Protein AF-A0AB34ISJ8-F1 (afdb_monomer)

Solvent-accessible surface area (backbone atoms only — not comparable to full-atom values): 20237 Å² total; per-residue (Å²): 140,83,84,82,81,80,82,77,80,84,87,76,87,81,84,85,87,76,74,56,49,84,88,53,53,26,94,85,67,53,33,52,72,53,38,42,72,76,30,13,49,91,44,30,52,38,92,92,31,61,81,65,46,41,74,94,33,64,25,39,47,73,38,15,42,29,34,16,50,71,74,74,76,62,63,71,54,70,58,47,84,90,49,53,27,90,83,68,48,31,56,69,58,37,47,72,72,32,14,50,95,37,28,54,37,94,91,34,59,83,61,51,40,72,90,32,67,25,38,40,73,37,14,34,33,33,36,19,63,25,62,52,56,46,48,52,52,49,50,35,51,54,53,39,63,71,33,71,58,51,83,90,50,50,32,84,78,82,43,35,59,69,47,37,46,75,69,59,32,19,54,71,38,28,55,36,93,92,29,60,81,64,41,44,75,88,26,61,26,37,39,73,37,15,29,40,33,36,16,68,14,86,82,64,74,74,77,80,71,77,77,75,74,76,80,70,78,55,67,57,69,68,47,73,85,34,47,54,31,50,76,41,89,75,61,47,57,42,60,80,26,38,92,34,60,72,61,12,57,40,26,26,40,62,44,86,47,99,94,44,42,34,38,21,50,19,38,58,38,83,91,74,63,36,16,41,65,49,79,74,40,74,58,69,76,78,76,78,78,78,78,78,90,63,87,48,64,50,69,56,50,83,92,52,55,25,86,85,70,43,34,60,67,46,36,42,74,74,55,36,15,52,95,40,27,58,31,92,92,29,66,82,66,42,42,75,89,34,60,28,39,42,75,35,13,33,43,33,38,19,77,42,110

Nearest PDB structures (foldseek):
  8tm8-assembly2_B  TM=4.144E-01  e=3.131E+00  Dioscoreophyllum cumminsii
  6l4n-assembly1_A  TM=4.212E-01  e=7.911E+00  Dioscoreophyllum cumminsii
  6l4n-assembly1_B  TM=4.150E-01  e=8.415E+00  Dioscoreophyllum cumminsii
  7d75-assembly2_D  TM=3.920E-01  e=7.911E+00  Dioscoreophyllum cumminsii
  5ja8-assembly4_G  TM=4.256E-01  e=9.522E+00  Vibrio cholerae O1 biovar El Tor str. N16961

Sequence (353 aa):
MRRARVLAAACSTSVLCCTNTPGWTNQFGATCAEYEREHCRAGHFLPGHEWSRGAAFDSPEKHCCACHHSPPPPPPCVDTAGWLDPYADGCAAYAAGRCAGGAFVAGEEWSRGVDFHSPEKHCCACGKPAAAAAAAAAAAAAATAGCVDTLGWSNGHGAGCADYVRQFRCRGGAFLKGEEWAAGATYASPEKHCCACGKPAAGAAPPPLPPPPPPSPRICEAVHARADLRRLRPPAWCAARSADKAACEKAFVSWDLPEGRLVSLCFYDDVYDECKQTEPRPCLAPPPPPPPPYPRRCRDTPSWTNPYRLDCGGYEKEGHCHGGHVVPGHAWALGQHFGWPELNCCVCGKPGH

Radius of gyration: 31.9 Å; Cα contacts (8 Å, |Δi|>4): 552; chains: 1; bounding box: 83×90×74 Å

Organism: Prymnesium parvum (NCBI:txid97485)

pLDDT: mean 82.13, std 18.16, range [31.16, 97.69]

Foldseek 3Di:
DDDDDDPPDDDDDDDDDDDAAPPDFWPVRDDLVNCCVQFFAQADGDVVNPVCADVNGPGCLPGHVRHHPDDDDFPQDDAAPPDAFPVRDGLVNCCVQQFAPQDGDPPNCVCADVNRPHCSCGHRRHNNDGPVVVVVLVVLQVQLVQDDAAPPDWQVPRDGLVNCVVVQQFASQDGDVVSCVCADVNRPGCCCGHSRHRNGHDPPDPDDDDDPPDPDDQVLVVLPQAAAQCPDVVRDDLQVCLVPQVNQQRHKYWDQDPVAIWIWRWHADPVVSGIDTDDIDGNDDDDPDDPDDDVQDDDAAPPDFFPVRAGLVNCVVVQQFADQDGDPPNPVCADDNGPGCCCGHRRHNNDGD

Secondary structure (DSSP, 8-state):
------------SSS----PPTT-B-TT--BHHHHHHHTEETTEEPTT-GGG-SGGGT-HHHH-TTT-----PPPPP---TT-B-TTS-BHHHHHHHTEETTEEPTT-GGG-SGGGT-HHHH-GGGTPPPHHHHHHHHHHHHHTTT----TT---SSS--HHHHHHTTSEETTEEPTT-GGG-SGGGT-HHHH-GGGTPPPTT-PPPPPPPPPP----HHHHHTTSEEGGGSSS---GGGGTT-HHHHHTEEEEEEETTEEEEEEEEEETTTTEEEEPPPEE-PPPPPPPPP-------PPTT---TTS--HHHHHHTTSEETTEEPTT-GGG-SGGGT-HHHH-GGGTPPP-

Structure (mmCIF, N/CA/C/O backbone):
data_AF-A0AB34ISJ8-F1
#
_entry.id   AF-A0AB34ISJ8-F1
#
loop_
_atom_site.group_PDB
_atom_site.id
_atom_site.type_symbol
_atom_site.label_atom_id
_atom_site.label_alt_id
_atom_site.label_comp_id
_atom_site.label_asym_id
_atom_site.label_entity_id
_atom_site.label_seq_id
_atom_site.pdbx_PDB_ins_code
_atom_site.Cartn_x
_atom_site.Cartn_y
_atom_site.Cartn_z
_atom_site.occupancy
_atom_site.B_iso_or_equiv
_atom_site.auth_seq_id
_atom_site.auth_comp_id
_atom_site.auth_asym_id
_atom_site.auth_atom_id
_atom_site.pdbx_PDB_model_num
ATOM 1 N N . MET A 1 1 ? -52.492 -10.809 10.474 1.00 36.56 1 MET A N 1
ATOM 2 C CA . MET A 1 1 ? -51.131 -11.166 10.931 1.00 36.56 1 MET A CA 1
ATOM 3 C C . MET A 1 1 ? -50.307 -11.648 9.736 1.00 36.56 1 MET A C 1
ATOM 5 O O . MET A 1 1 ? -50.415 -12.806 9.362 1.00 36.56 1 MET A O 1
ATOM 9 N N . ARG A 1 2 ? -49.547 -10.765 9.073 1.00 31.50 2 ARG A N 1
ATOM 10 C CA . ARG A 1 2 ? -48.589 -11.151 8.019 1.00 31.50 2 ARG A CA 1
ATOM 11 C C . ARG A 1 2 ? -47.185 -10.972 8.593 1.00 31.50 2 ARG A C 1
ATOM 13 O O . ARG A 1 2 ? -46.792 -9.851 8.888 1.00 31.50 2 ARG A O 1
ATOM 20 N N . ARG A 1 3 ? -46.476 -12.080 8.829 1.00 34.62 3 ARG A N 1
ATOM 21 C CA . ARG A 1 3 ? -45.079 -12.076 9.282 1.00 34.62 3 ARG A CA 1
ATOM 22 C C . ARG A 1 3 ? -44.183 -11.750 8.087 1.00 34.62 3 ARG A C 1
ATOM 24 O O . ARG A 1 3 ? -44.158 -12.509 7.121 1.00 34.62 3 ARG A O 1
ATOM 31 N N . ALA A 1 4 ? -43.478 -10.625 8.159 1.00 31.16 4 ALA A N 1
ATOM 32 C CA . ALA A 1 4 ? -42.408 -10.285 7.234 1.00 31.16 4 ALA A CA 1
ATOM 33 C C . ALA A 1 4 ? -41.252 -11.283 7.415 1.00 31.16 4 ALA A C 1
ATOM 35 O O . ALA A 1 4 ? -40.716 -11.432 8.512 1.00 31.16 4 ALA A O 1
ATOM 36 N N . ARG A 1 5 ? -40.891 -11.994 6.342 1.00 38.22 5 ARG A N 1
ATOM 37 C CA . ARG A 1 5 ? -39.626 -12.729 6.258 1.00 38.22 5 ARG A CA 1
ATOM 38 C C . ARG A 1 5 ? -38.524 -11.703 6.011 1.00 38.22 5 ARG A C 1
ATOM 40 O O . ARG A 1 5 ? -38.475 -11.111 4.938 1.00 38.22 5 ARG A O 1
ATOM 47 N N . VAL A 1 6 ? -37.663 -11.499 7.002 1.00 33.75 6 VAL A N 1
ATOM 48 C CA . VAL A 1 6 ? -36.387 -10.803 6.817 1.00 33.75 6 VAL A CA 1
ATOM 49 C C . VAL A 1 6 ? -35.483 -11.741 6.019 1.00 33.75 6 VAL A C 1
ATOM 51 O O . VAL A 1 6 ? -35.107 -12.810 6.496 1.00 33.75 6 VAL A O 1
ATOM 54 N N . LEU A 1 7 ? -35.196 -11.368 4.773 1.00 32.06 7 LEU A N 1
ATOM 55 C CA . LEU A 1 7 ? -34.153 -11.979 3.956 1.00 32.06 7 LEU A CA 1
ATOM 56 C C . LEU A 1 7 ? -32.799 -11.556 4.537 1.00 32.06 7 LEU A C 1
ATOM 58 O O . LEU A 1 7 ? -32.305 -10.473 4.239 1.00 32.06 7 LEU A O 1
ATOM 62 N N . ALA A 1 8 ? -32.213 -12.396 5.388 1.00 34.69 8 ALA A N 1
ATOM 63 C CA . ALA A 1 8 ? -30.792 -12.314 5.697 1.00 34.69 8 ALA A CA 1
ATOM 64 C C . ALA A 1 8 ? -30.027 -12.865 4.485 1.00 34.69 8 ALA A C 1
ATOM 66 O O . ALA A 1 8 ? -30.078 -14.063 4.201 1.00 34.69 8 ALA A O 1
ATOM 67 N N . ALA A 1 9 ? -29.385 -11.977 3.727 1.00 34.50 9 ALA A N 1
ATOM 68 C CA . ALA A 1 9 ? -28.512 -12.359 2.628 1.00 34.50 9 ALA A CA 1
ATOM 69 C C . ALA A 1 9 ? -27.292 -13.116 3.180 1.00 34.50 9 ALA A C 1
ATOM 71 O O . ALA A 1 9 ? -26.596 -12.635 4.074 1.00 34.50 9 ALA A O 1
ATOM 72 N N . ALA A 1 10 ? -27.060 -14.317 2.655 1.00 36.88 10 ALA A N 1
ATOM 73 C CA . ALA A 1 10 ? -25.920 -15.153 2.994 1.00 36.88 10 ALA A CA 1
ATOM 74 C C . ALA A 1 10 ? -24.621 -14.537 2.447 1.00 36.88 10 ALA A C 1
ATOM 76 O O . ALA A 1 10 ? -24.472 -14.356 1.241 1.00 36.88 10 ALA A O 1
ATOM 77 N N . CYS A 1 11 ? -23.676 -14.248 3.340 1.00 43.78 11 CYS A N 1
ATOM 78 C CA . CYS A 1 11 ? -22.307 -13.853 3.018 1.00 43.78 11 CYS A CA 1
ATOM 79 C C . CYS A 1 11 ? -21.472 -15.145 2.975 1.00 43.78 11 CYS A C 1
ATOM 81 O O . CYS A 1 11 ? -21.217 -15.747 4.018 1.00 43.78 11 CYS A O 1
ATOM 83 N N . SER A 1 12 ? -21.145 -15.648 1.779 1.00 42.88 12 SER A N 1
ATOM 84 C CA . SER A 1 12 ? -20.411 -16.908 1.609 1.00 42.88 12 SER A CA 1
ATOM 85 C C . SER A 1 12 ? -19.113 -16.702 0.832 1.00 42.88 12 SER A C 1
ATOM 87 O O . SER A 1 12 ? -19.117 -16.144 -0.260 1.00 42.88 12 SER A O 1
ATOM 89 N N . THR A 1 13 ? -18.039 -17.222 1.433 1.00 45.06 13 THR A N 1
ATOM 90 C CA . THR A 1 13 ? -16.690 -17.492 0.907 1.00 45.06 13 THR A CA 1
ATOM 91 C C . THR A 1 13 ? -15.847 -16.300 0.429 1.00 45.06 13 THR A C 1
ATOM 93 O O . THR A 1 13 ? -16.131 -15.680 -0.586 1.00 45.06 13 THR A O 1
ATOM 96 N N . SER A 1 14 ? -14.729 -16.104 1.147 1.00 50.44 14 SER A N 1
ATOM 97 C CA . SER A 1 14 ? -13.593 -15.199 0.887 1.00 50.44 14 SER A CA 1
ATOM 98 C C . SER A 1 14 ? -13.743 -13.743 1.354 1.00 50.44 14 SER A C 1
ATOM 100 O O . SER A 1 14 ? -14.040 -12.861 0.569 1.00 50.44 14 SER A O 1
ATOM 102 N N . VAL A 1 15 ? -13.387 -13.522 2.631 1.00 48.62 15 VAL A N 1
ATOM 103 C CA . VAL A 1 15 ? -12.975 -12.243 3.259 1.00 48.62 15 VAL A CA 1
ATOM 104 C C . VAL A 1 15 ? -14.045 -11.124 3.304 1.00 48.62 15 VAL A C 1
ATOM 106 O O . VAL A 1 15 ? -14.588 -10.714 2.293 1.00 48.62 15 VAL A O 1
ATOM 109 N N . LEU A 1 16 ? -14.255 -10.560 4.505 1.00 55.19 16 LEU A N 1
ATOM 110 C CA . LEU A 1 16 ? -15.072 -9.369 4.838 1.00 55.19 16 LEU A CA 1
ATOM 111 C C . LEU A 1 16 ? -16.601 -9.547 4.937 1.00 55.19 16 LEU A C 1
ATOM 113 O O . LEU A 1 16 ? -17.350 -9.081 4.087 1.00 55.19 16 LEU A O 1
ATOM 117 N N . CYS A 1 17 ? -17.088 -10.053 6.074 1.00 56.84 17 CYS A N 1
ATOM 118 C CA . CYS A 1 17 ? -18.443 -9.723 6.536 1.00 56.84 17 CYS A CA 1
ATOM 119 C C . CYS A 1 17 ? -18.307 -8.918 7.835 1.00 56.84 17 CYS A C 1
ATOM 121 O O . CYS A 1 17 ? -18.208 -9.472 8.929 1.00 56.84 17 CYS A O 1
ATOM 123 N N . CYS A 1 18 ? -18.214 -7.598 7.701 1.00 73.81 18 CYS A N 1
ATOM 124 C CA . CYS A 1 18 ? -18.313 -6.689 8.832 1.00 73.81 18 CYS A CA 1
ATOM 125 C C . CYS A 1 18 ? -19.788 -6.457 9.185 1.00 73.81 18 CYS A C 1
ATOM 127 O O . CYS A 1 18 ? -20.606 -6.300 8.281 1.00 73.81 18 CYS A O 1
ATOM 129 N N . THR A 1 19 ? -20.130 -6.400 10.476 1.00 81.31 19 THR A N 1
ATOM 130 C CA . THR A 1 19 ? -21.469 -5.995 10.937 1.00 81.31 19 THR A CA 1
ATOM 131 C C . THR A 1 19 ? -21.345 -4.862 11.949 1.00 81.31 19 THR A C 1
ATOM 133 O O . THR A 1 19 ? -20.597 -5.008 12.909 1.00 81.31 19 THR A O 1
ATOM 136 N N . ASN A 1 20 ? -22.090 -3.768 11.752 1.00 86.12 20 ASN A N 1
ATOM 137 C CA . ASN A 1 20 ? -22.132 -2.651 12.700 1.00 86.12 20 ASN A CA 1
ATOM 138 C C . ASN A 1 20 ? -22.564 -3.141 14.091 1.00 86.12 20 ASN A C 1
ATOM 140 O O . ASN A 1 20 ? -23.444 -4.000 14.196 1.00 86.12 20 ASN A O 1
ATOM 144 N N . THR A 1 21 ? -22.007 -2.556 15.153 1.00 86.88 21 THR A N 1
ATOM 145 C CA . THR A 1 21 ? -22.461 -2.813 16.527 1.00 86.88 21 THR A CA 1
ATOM 146 C C . THR A 1 21 ? -23.943 -2.426 16.645 1.00 86.88 21 THR A C 1
ATOM 148 O O . THR A 1 21 ? -24.281 -1.258 16.427 1.00 86.88 21 THR A O 1
ATOM 151 N N . PRO A 1 22 ? -24.854 -3.368 16.960 1.00 86.44 22 PRO A N 1
ATOM 152 C CA . PRO A 1 22 ? -26.282 -3.076 17.002 1.00 86.44 22 PRO A CA 1
ATOM 153 C C . PRO A 1 22 ? -26.619 -2.004 18.041 1.00 86.44 22 PRO A C 1
ATOM 155 O O . PRO A 1 22 ? -26.219 -2.111 19.196 1.00 86.44 22 PRO A O 1
ATOM 158 N N . GLY A 1 23 ? -27.375 -0.985 17.628 1.00 86.75 23 GLY A N 1
ATOM 159 C CA . GLY A 1 23 ? -27.827 0.090 18.517 1.00 86.75 23 GLY A CA 1
ATOM 160 C C . GLY A 1 23 ? -26.737 1.071 18.953 1.00 86.75 23 GLY A C 1
ATOM 161 O O . GLY A 1 23 ? -26.994 1.877 19.840 1.00 86.75 23 GLY A O 1
ATOM 162 N N . TRP A 1 24 ? -25.541 1.020 18.358 1.00 92.56 24 TRP A N 1
ATOM 163 C CA . TRP A 1 24 ? -24.500 1.995 18.659 1.00 92.56 24 TRP A CA 1
ATOM 164 C C . TRP A 1 24 ? -24.900 3.405 18.200 1.00 92.56 24 TRP A C 1
ATOM 166 O O . TRP A 1 24 ? -25.326 3.610 17.058 1.00 92.56 24 TRP A O 1
ATOM 176 N N . THR A 1 25 ? -24.706 4.361 19.103 1.00 95.06 25 THR A N 1
ATOM 177 C CA . THR A 1 25 ? -24.775 5.806 18.882 1.00 95.06 25 THR A CA 1
ATOM 178 C C . THR A 1 25 ? -23.632 6.448 19.648 1.00 95.06 25 THR A C 1
ATOM 180 O O . THR A 1 25 ? -23.375 6.043 20.784 1.00 95.06 25 THR A O 1
ATOM 183 N N . ASN A 1 26 ? -22.985 7.459 19.077 1.00 91.81 26 ASN A N 1
ATOM 184 C CA . ASN A 1 26 ? -22.040 8.260 19.848 1.00 91.81 26 ASN A CA 1
ATOM 185 C C . ASN A 1 26 ? -22.759 9.186 20.848 1.00 91.81 26 ASN A C 1
ATOM 187 O O . ASN A 1 26 ? -23.985 9.324 20.838 1.00 91.81 26 ASN A O 1
ATOM 191 N N . GLN A 1 27 ? -21.980 9.880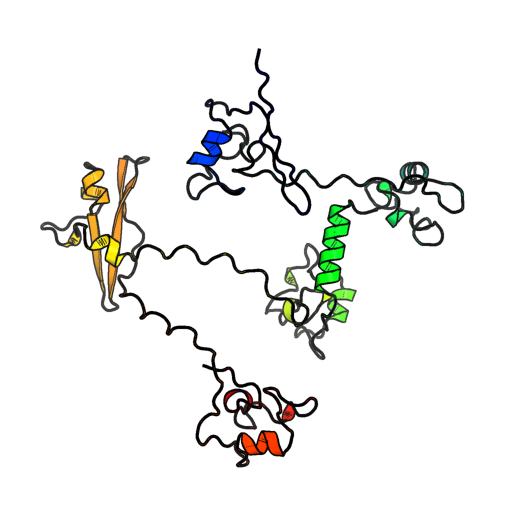 21.671 1.00 91.56 27 GLN A N 1
ATOM 192 C CA . GLN A 1 27 ? -22.442 10.839 22.674 1.00 91.56 27 GLN A CA 1
ATOM 193 C C . GLN A 1 27 ? -23.233 12.030 22.105 1.00 91.56 27 GLN A C 1
ATOM 195 O O . GLN A 1 27 ? -23.902 12.736 22.855 1.00 91.56 27 GLN A O 1
ATOM 200 N N . PHE A 1 28 ? -23.188 12.246 20.788 1.00 91.25 28 PHE A N 1
ATOM 201 C CA . PHE A 1 28 ? -23.960 13.266 20.073 1.00 91.25 28 PHE A CA 1
ATOM 202 C C . PHE A 1 28 ? -25.215 12.694 19.391 1.00 91.25 28 PHE A C 1
ATOM 204 O O . PHE A 1 28 ? -25.923 13.420 18.698 1.00 91.25 28 PHE A O 1
ATOM 211 N N . GLY A 1 29 ? -25.503 11.403 19.584 1.00 92.75 29 GLY A N 1
ATOM 212 C CA . GLY A 1 29 ? -26.653 10.706 19.010 1.00 92.75 29 GLY A CA 1
ATOM 213 C C . GLY A 1 29 ? -26.449 10.192 17.583 1.00 92.75 29 GLY A C 1
ATOM 214 O O . GLY A 1 29 ? -27.384 9.631 17.019 1.00 92.75 29 GLY A O 1
ATOM 215 N N . ALA A 1 30 ? -25.254 10.338 17.005 1.00 93.25 30 ALA A N 1
ATOM 216 C CA . ALA A 1 30 ? -24.981 9.890 15.646 1.00 93.25 30 ALA A CA 1
ATOM 217 C C . ALA A 1 30 ? -24.782 8.367 15.579 1.00 93.25 30 ALA A C 1
ATOM 219 O O . ALA A 1 30 ? -24.037 7.775 16.362 1.00 93.25 30 ALA A O 1
ATOM 220 N N . THR A 1 31 ? -25.442 7.741 14.612 1.00 95.69 31 THR A N 1
ATOM 221 C CA . THR A 1 31 ? -25.469 6.300 14.336 1.00 95.69 31 THR A CA 1
ATOM 222 C C . THR A 1 31 ? -24.429 5.896 13.289 1.00 95.69 31 THR A C 1
ATOM 224 O O . THR A 1 31 ? -23.916 6.722 12.532 1.00 95.69 31 THR A O 1
ATOM 227 N N . CYS A 1 32 ? -24.177 4.590 13.141 1.00 92.31 32 CYS A N 1
ATOM 228 C CA . CYS A 1 32 ? -23.314 4.100 12.060 1.00 92.31 32 CYS A CA 1
ATOM 229 C C . CYS A 1 32 ? -23.819 4.447 10.650 1.00 92.31 32 CYS A C 1
ATOM 231 O O . CYS A 1 32 ? -23.003 4.615 9.748 1.00 92.31 32 CYS A O 1
ATOM 233 N N . ALA A 1 33 ? -25.136 4.574 10.454 1.00 92.31 33 ALA A N 1
ATOM 234 C CA . ALA A 1 33 ? -25.705 4.962 9.164 1.00 92.31 33 ALA A CA 1
ATOM 235 C C . ALA A 1 33 ? -25.395 6.429 8.814 1.00 92.31 33 ALA A C 1
ATOM 237 O O . ALA A 1 33 ? -25.176 6.760 7.651 1.00 92.31 33 ALA A O 1
ATOM 238 N N . GLU A 1 34 ? -25.347 7.309 9.815 1.00 92.75 34 GLU A N 1
ATOM 239 C CA . GLU A 1 34 ? -24.986 8.720 9.631 1.00 92.75 34 GLU A CA 1
ATOM 240 C C . GLU A 1 34 ? -23.485 8.875 9.389 1.00 92.75 34 GLU A C 1
ATOM 242 O O . GLU A 1 34 ? -23.073 9.571 8.461 1.00 92.75 34 GLU A O 1
ATOM 247 N N . TYR A 1 35 ? -22.667 8.127 10.131 1.00 92.44 35 TYR A N 1
ATOM 248 C CA . TYR A 1 35 ? -21.229 8.053 9.888 1.00 92.44 35 TYR A CA 1
ATOM 249 C C . TYR A 1 35 ? -20.890 7.557 8.476 1.00 92.44 35 TYR A C 1
ATOM 251 O O . TYR A 1 35 ? -20.058 8.168 7.810 1.00 92.44 35 TYR A O 1
ATOM 259 N N . GLU A 1 36 ? -21.567 6.519 7.979 1.00 91.75 36 GLU A N 1
ATOM 260 C CA . GLU A 1 36 ? -21.390 6.018 6.605 1.00 91.75 36 GLU A CA 1
ATOM 261 C C . GLU A 1 36 ? -21.761 7.051 5.526 1.00 91.75 36 GLU A C 1
ATOM 263 O O . GLU A 1 36 ? -21.215 7.072 4.414 1.00 91.75 36 GLU A O 1
ATOM 268 N N . ARG A 1 37 ? -22.729 7.913 5.839 1.00 89.25 37 ARG A N 1
ATOM 269 C CA . ARG A 1 37 ? -23.190 8.941 4.912 1.00 89.25 37 ARG A CA 1
ATOM 270 C C . ARG A 1 37 ? -22.217 10.113 4.838 1.00 89.25 37 ARG A C 1
ATOM 272 O O . ARG A 1 37 ? -22.003 10.628 3.742 1.00 89.25 37 ARG A O 1
ATOM 279 N N . GLU A 1 38 ? -21.657 10.526 5.973 1.00 90.12 38 GLU A N 1
ATOM 280 C CA . GLU A 1 38 ? -21.053 11.859 6.111 1.00 90.12 38 GLU A CA 1
ATOM 281 C C . GLU A 1 38 ? -19.593 11.854 6.549 1.00 90.12 38 GLU A C 1
ATOM 283 O O . GLU A 1 38 ? -18.883 12.815 6.277 1.00 90.12 38 GLU A O 1
ATOM 288 N N . HIS A 1 39 ? -19.121 10.800 7.207 1.00 91.00 39 HIS A N 1
ATOM 289 C CA . HIS 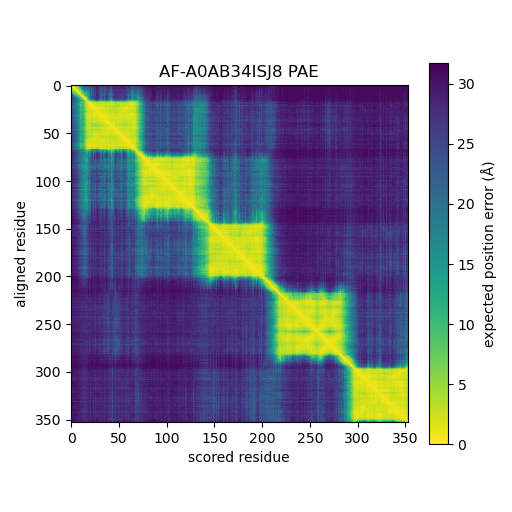A 1 39 ? -17.822 10.819 7.882 1.00 91.00 39 HIS A CA 1
ATOM 290 C C . HIS A 1 39 ? -16.869 9.738 7.392 1.00 91.00 39 HIS A C 1
ATOM 292 O O . HIS A 1 39 ? -15.652 9.914 7.458 1.00 91.00 39 HIS A O 1
ATOM 298 N N . CYS A 1 40 ? -17.391 8.627 6.882 1.00 88.50 40 CYS A N 1
ATOM 299 C CA . CYS A 1 40 ? -16.575 7.501 6.480 1.00 88.50 40 CYS A CA 1
ATOM 300 C C . CYS A 1 40 ? -17.241 6.616 5.429 1.00 88.50 40 CYS A C 1
ATOM 302 O O . CYS A 1 40 ? -18.460 6.522 5.354 1.00 88.50 40 CYS A O 1
ATOM 304 N N . ARG A 1 41 ? -16.441 5.941 4.605 1.00 85.00 41 ARG A N 1
ATOM 305 C CA . ARG A 1 41 ? -16.928 4.989 3.602 1.00 85.00 41 ARG A CA 1
ATOM 306 C C . ARG A 1 41 ? -15.863 3.942 3.323 1.00 85.00 41 ARG A C 1
ATOM 308 O O . ARG A 1 41 ? -14.680 4.244 3.341 1.00 85.00 41 ARG A O 1
ATOM 315 N N . ALA A 1 42 ? -16.283 2.714 3.016 1.00 74.81 42 ALA A N 1
ATOM 316 C CA . ALA A 1 42 ? -15.378 1.632 2.615 1.00 74.81 42 ALA A CA 1
ATOM 317 C C . ALA A 1 42 ? -14.199 1.418 3.594 1.00 74.81 42 ALA A C 1
ATOM 319 O O . ALA A 1 42 ? -13.051 1.248 3.183 1.00 74.81 42 ALA A O 1
ATOM 320 N N . GLY A 1 43 ? -14.489 1.449 4.898 1.00 77.62 43 GLY A N 1
ATOM 321 C CA . GLY A 1 43 ? -13.526 1.144 5.954 1.00 77.62 43 GLY A CA 1
ATOM 322 C C . GLY A 1 43 ? -12.512 2.253 6.235 1.00 77.62 43 GLY A C 1
ATOM 323 O O . GLY A 1 43 ? -11.457 1.965 6.789 1.00 77.62 43 GLY A O 1
ATOM 324 N N . HIS A 1 44 ? -12.782 3.498 5.852 1.00 81.88 44 HIS A N 1
ATOM 325 C CA . HIS A 1 44 ? -11.927 4.635 6.189 1.00 81.88 44 HIS A CA 1
ATOM 326 C C . HIS A 1 44 ? -12.738 5.922 6.342 1.00 81.88 44 HIS A C 1
ATOM 328 O O . HIS A 1 44 ? -13.800 6.083 5.740 1.00 81.88 44 HIS A O 1
ATOM 334 N N . PHE A 1 45 ? -12.223 6.855 7.141 1.00 88.94 45 PHE A N 1
ATOM 335 C CA . PHE A 1 45 ? -12.781 8.203 7.241 1.00 88.94 45 PHE A CA 1
ATOM 336 C C . PHE A 1 45 ? -12.522 8.980 5.955 1.00 88.94 45 PHE A C 1
ATOM 338 O O . PHE A 1 45 ? -11.475 8.823 5.323 1.00 88.94 45 PHE A O 1
ATOM 345 N N . LEU A 1 46 ? -13.488 9.809 5.569 1.00 87.25 46 LEU A N 1
ATOM 346 C CA . LEU A 1 46 ? -13.349 10.694 4.423 1.00 87.25 46 LEU A CA 1
ATOM 347 C C . LEU A 1 46 ? -12.265 11.750 4.711 1.00 87.25 46 LEU A C 1
ATOM 349 O O . LEU A 1 46 ? -12.123 12.168 5.864 1.00 87.25 46 LEU A O 1
ATOM 353 N N . PRO A 1 47 ? -11.527 12.215 3.688 1.00 83.69 47 PRO A N 1
ATOM 354 C CA . PRO A 1 47 ? -10.571 13.304 3.854 1.00 83.69 47 PRO A CA 1
ATOM 355 C C . PRO A 1 47 ? -11.227 14.546 4.468 1.00 83.69 47 PRO A C 1
ATOM 357 O O . PRO A 1 47 ? -12.249 15.013 3.967 1.00 83.69 47 PRO A O 1
ATOM 360 N N . GLY A 1 48 ? -10.651 15.077 5.545 1.00 82.75 48 GLY A N 1
ATOM 361 C CA . GLY A 1 48 ? -11.202 16.207 6.302 1.00 82.75 48 GLY A CA 1
ATOM 362 C C . GLY A 1 48 ? -12.263 15.829 7.343 1.00 82.75 48 GLY A C 1
ATOM 363 O O . GLY A 1 48 ? -12.752 16.703 8.056 1.00 82.75 48 GLY A O 1
ATOM 364 N N . HIS A 1 49 ? -12.616 14.546 7.460 1.00 89.06 49 HIS A N 1
ATOM 365 C CA . HIS A 1 49 ? -13.551 14.013 8.458 1.00 89.06 49 HIS A CA 1
ATOM 366 C C . HIS A 1 49 ? -12.858 13.088 9.469 1.00 89.06 49 HIS A C 1
ATOM 368 O O . HIS A 1 49 ? -13.516 12.484 10.319 1.00 89.06 49 HIS A O 1
ATOM 374 N N . GLU A 1 50 ? -11.525 13.008 9.443 1.00 89.06 50 GLU A N 1
ATOM 375 C CA . GLU A 1 50 ? -10.719 12.205 10.366 1.00 89.06 50 GLU A CA 1
ATOM 376 C C . GLU A 1 50 ? -10.859 12.678 11.812 1.00 89.06 50 GLU A C 1
ATOM 378 O O . GLU A 1 50 ? -10.607 11.899 12.724 1.00 89.06 50 GLU A O 1
ATOM 383 N N . TRP A 1 51 ? -11.290 13.923 12.036 1.00 90.69 51 TRP A N 1
ATOM 384 C CA . TRP A 1 51 ? -11.576 14.463 13.365 1.00 90.69 51 TRP A CA 1
ATOM 385 C C . TRP A 1 51 ? -12.723 13.735 14.072 1.00 90.69 51 TRP A C 1
ATOM 387 O O . TRP A 1 51 ? -12.768 13.750 15.294 1.00 90.69 51 TRP A O 1
ATOM 397 N N . SER A 1 52 ? -13.616 13.069 13.333 1.00 90.56 52 SER A N 1
ATOM 398 C CA . SER A 1 52 ? -14.795 12.379 13.877 1.00 90.56 52 SER A CA 1
ATOM 399 C C . SER A 1 52 ? -14.504 10.977 14.444 1.00 90.56 52 SER A C 1
ATOM 401 O O . SER A 1 52 ? -15.435 10.246 14.784 1.00 90.56 52 SER A O 1
ATOM 403 N N . ARG A 1 53 ? -13.223 10.591 14.542 1.00 89.12 53 ARG A N 1
ATOM 404 C CA . ARG A 1 53 ? -12.742 9.293 15.051 1.00 89.12 53 ARG A CA 1
ATOM 405 C C . ARG A 1 53 ? -12.400 9.325 16.544 1.00 89.12 53 ARG A C 1
ATOM 407 O O . ARG A 1 53 ? -12.134 10.380 17.118 1.00 89.12 53 ARG A O 1
ATOM 414 N N . GLY A 1 54 ? -12.225 8.149 17.139 1.00 84.31 54 GLY A N 1
ATOM 415 C CA . GLY A 1 54 ? -11.620 8.005 18.462 1.00 84.31 54 GLY A CA 1
ATOM 416 C C . GLY A 1 54 ? -12.594 8.188 19.619 1.00 84.31 54 GLY A C 1
ATOM 417 O O . GLY A 1 54 ? -13.801 8.346 19.447 1.00 84.31 54 GLY A O 1
ATOM 418 N N . ALA A 1 55 ? -12.055 8.148 20.838 1.00 87.75 55 ALA A N 1
ATOM 419 C CA . ALA A 1 55 ? -12.849 8.126 22.068 1.00 87.75 55 ALA A CA 1
ATOM 420 C C . ALA A 1 55 ? -13.754 9.358 22.246 1.00 87.75 55 ALA A C 1
ATOM 422 O O . ALA A 1 55 ? -14.821 9.231 22.829 1.00 87.75 55 ALA A O 1
ATOM 423 N N . ALA A 1 56 ? -13.378 10.516 21.690 1.00 86.81 56 ALA A N 1
ATOM 424 C CA . ALA A 1 56 ? -14.202 11.729 21.709 1.00 86.81 56 ALA A CA 1
ATOM 425 C C . ALA A 1 56 ? -15.526 11.591 20.929 1.00 86.81 56 ALA A C 1
ATOM 427 O O . ALA A 1 56 ? -16.399 12.447 21.034 1.00 86.81 56 ALA A O 1
ATOM 428 N N . PHE A 1 57 ? -15.675 10.523 20.149 1.00 91.44 57 PHE A N 1
ATOM 429 C CA . PHE A 1 57 ? -16.869 10.209 19.372 1.00 91.44 57 PHE A CA 1
ATOM 430 C C . PHE A 1 57 ? -17.352 8.778 19.631 1.00 91.44 57 PHE A C 1
ATOM 432 O O . PHE A 1 57 ? -18.020 8.191 18.788 1.00 91.44 57 PHE A O 1
ATOM 439 N N . ASP A 1 58 ? -16.984 8.198 20.777 1.00 92.19 58 ASP A N 1
ATOM 440 C CA . ASP A 1 58 ? -17.267 6.803 21.138 1.00 92.19 58 ASP A CA 1
ATOM 441 C C . ASP A 1 58 ? -16.751 5.779 20.122 1.00 92.19 58 ASP A C 1
ATOM 443 O O . ASP A 1 58 ? -17.324 4.711 19.930 1.00 92.19 58 ASP A O 1
ATOM 447 N N . SER A 1 59 ? -15.602 6.088 19.513 1.00 90.06 59 SER A N 1
ATOM 448 C CA . SER A 1 59 ? -14.826 5.197 18.641 1.00 90.06 59 SER A CA 1
ATOM 449 C C . SER A 1 59 ? -15.634 4.579 17.482 1.00 90.06 59 SER A C 1
ATOM 451 O O . SER A 1 59 ? -15.722 3.350 17.392 1.00 90.06 59 SER A O 1
ATOM 453 N N . PRO A 1 60 ? -16.188 5.379 16.552 1.00 89.88 60 PRO A N 1
ATOM 454 C CA . PRO A 1 60 ? -16.946 4.874 15.400 1.00 89.88 60 PRO A CA 1
ATOM 455 C C . PRO A 1 60 ? -16.147 3.870 14.554 1.00 89.88 60 PRO A C 1
ATOM 457 O O . PRO A 1 60 ? -16.717 2.940 13.993 1.00 89.88 60 PRO A O 1
ATOM 460 N N . GLU A 1 61 ? -14.817 3.972 14.532 1.00 86.62 61 GLU A N 1
ATOM 461 C CA . GLU A 1 61 ? -13.890 3.014 13.909 1.00 86.62 61 GLU A CA 1
ATOM 462 C C . GLU A 1 61 ? -13.787 1.639 14.594 1.00 86.62 61 GLU A C 1
ATOM 464 O O . GLU A 1 61 ? -12.989 0.793 14.194 1.00 86.62 61 GLU A O 1
ATOM 469 N N . LYS A 1 62 ? -14.523 1.425 15.682 1.00 85.12 62 LYS A N 1
ATOM 470 C CA . LYS A 1 62 ? -14.650 0.124 16.354 1.00 85.12 62 LYS A CA 1
ATOM 471 C C . LYS A 1 62 ? -16.061 -0.440 16.256 1.00 85.12 62 LYS A C 1
ATOM 473 O O . LYS A 1 62 ? -16.255 -1.619 16.534 1.00 85.12 62 LYS A O 1
ATOM 478 N N . HIS A 1 63 ? -17.026 0.398 15.886 1.00 86.69 63 HIS A N 1
ATOM 479 C CA . HIS A 1 63 ? -18.445 0.069 15.930 1.00 86.69 63 HIS A CA 1
ATOM 480 C C . HIS A 1 63 ? -19.114 0.094 14.557 1.00 86.69 63 HIS A C 1
ATOM 482 O O . HIS A 1 63 ? -20.127 -0.582 14.376 1.00 86.69 63 HIS A O 1
ATOM 488 N N . CYS A 1 64 ? -18.552 0.826 13.591 1.00 89.00 64 CYS A N 1
ATOM 489 C CA . CYS A 1 64 ? -19.156 1.072 12.290 1.00 89.00 64 CYS A CA 1
ATOM 490 C C . CYS A 1 64 ? -18.255 0.598 11.144 1.00 89.00 64 CYS A C 1
ATOM 492 O O . CYS A 1 64 ? -17.165 1.123 10.915 1.00 89.00 64 CYS A O 1
ATOM 494 N N . CYS A 1 65 ? -18.763 -0.346 10.351 1.00 85.75 65 CYS A N 1
ATOM 495 C CA . CYS A 1 65 ? -18.096 -0.953 9.199 1.00 85.75 65 CYS A CA 1
ATOM 496 C C . CYS A 1 65 ? -17.556 0.043 8.183 1.00 85.75 65 CYS A C 1
ATOM 498 O O . CYS A 1 65 ? -16.477 -0.155 7.626 1.00 85.75 65 CYS A O 1
ATOM 500 N N . ALA A 1 66 ? -18.306 1.116 7.950 1.00 86.12 66 ALA A N 1
ATOM 501 C CA . ALA A 1 66 ? -17.922 2.154 7.011 1.00 86.12 66 ALA A CA 1
ATOM 502 C C . ALA A 1 66 ? -16.678 2.943 7.465 1.00 86.12 66 ALA A C 1
ATOM 504 O O . ALA A 1 66 ? -15.948 3.432 6.606 1.00 86.12 66 ALA A O 1
ATOM 505 N N . CYS A 1 67 ? -16.420 3.030 8.777 1.00 81.06 67 CYS A N 1
ATOM 506 C CA . CYS A 1 67 ? -15.391 3.887 9.384 1.00 81.06 67 CYS A CA 1
ATOM 507 C C . CYS A 1 67 ? -14.091 3.167 9.660 1.00 81.06 67 CYS A C 1
ATOM 509 O O . CYS A 1 67 ? -13.015 3.669 9.349 1.00 81.06 67 CYS A O 1
ATOM 511 N N . HIS A 1 68 ? -14.220 1.988 10.236 1.00 74.06 68 HIS A N 1
ATOM 512 C CA . HIS A 1 68 ? -13.247 0.921 10.272 1.00 74.06 68 HIS A CA 1
ATOM 513 C C . HIS A 1 68 ? -13.946 -0.163 11.082 1.00 74.06 68 HIS A C 1
ATOM 515 O O . HIS A 1 68 ? -14.577 0.092 12.101 1.00 74.06 68 HIS A O 1
ATOM 521 N N . HIS A 1 69 ? -13.837 -1.390 10.633 1.00 52.00 69 HIS A N 1
ATOM 522 C CA . HIS A 1 69 ? -14.030 -2.541 11.486 1.00 52.00 69 HIS A CA 1
ATOM 523 C C . HIS A 1 69 ? -12.870 -3.389 11.053 1.00 52.00 69 HIS A C 1
ATOM 525 O O . HIS A 1 69 ? -12.858 -3.915 9.934 1.00 52.00 69 HIS A O 1
ATOM 531 N N . SER A 1 70 ? -11.838 -3.437 11.888 1.00 50.38 70 SER A N 1
ATOM 532 C CA . SER A 1 70 ? -10.824 -4.452 11.684 1.00 50.38 70 SER A CA 1
ATOM 533 C C . SER A 1 70 ? -11.553 -5.784 11.487 1.00 50.38 70 SER A C 1
ATOM 535 O O . SER A 1 70 ? -12.582 -6.011 12.147 1.00 50.38 70 SER A O 1
ATOM 537 N N . PRO A 1 71 ? -11.072 -6.664 10.590 1.00 49.06 71 PRO A N 1
ATOM 538 C CA . PRO A 1 71 ? -11.536 -8.040 10.628 1.00 49.06 71 PRO A CA 1
ATOM 539 C C . PRO A 1 71 ? -11.476 -8.492 12.094 1.00 49.06 71 PRO A C 1
ATOM 541 O O . PRO A 1 71 ? -10.545 -8.072 12.801 1.00 49.06 71 PRO A O 1
ATOM 544 N N . PRO A 1 72 ? -12.471 -9.259 12.584 1.00 47.66 72 PRO A N 1
ATOM 545 C CA . PRO A 1 72 ? -12.417 -9.776 13.944 1.00 47.66 72 PRO A CA 1
ATOM 546 C C . PRO A 1 72 ? -11.009 -10.326 14.172 1.00 47.66 72 PRO A C 1
ATOM 548 O O . PRO A 1 72 ? -10.468 -10.944 13.240 1.00 47.66 72 PRO A O 1
ATOM 551 N N . PRO A 1 73 ? -10.383 -10.028 15.331 1.00 48.88 73 PRO A N 1
ATOM 552 C CA . PRO A 1 73 ? -9.028 -10.474 15.594 1.00 48.88 73 PRO A CA 1
ATOM 553 C C . PRO A 1 73 ? -8.970 -11.949 15.220 1.00 48.88 73 PRO A C 1
ATOM 555 O O . PRO A 1 73 ? -9.908 -12.691 15.546 1.00 48.88 73 PRO A O 1
ATOM 558 N N . PRO A 1 74 ? -7.963 -12.348 14.430 1.00 54.03 74 PRO A N 1
ATOM 559 C CA . PRO A 1 74 ? -7.931 -13.695 13.912 1.00 54.03 74 PRO A CA 1
ATOM 560 C C . PRO A 1 74 ? -8.078 -14.670 15.073 1.00 54.03 74 PRO A C 1
ATOM 562 O O . PRO A 1 74 ? -7.602 -14.359 16.172 1.00 54.03 74 PRO A O 1
ATOM 565 N N . PRO A 1 75 ? -8.762 -15.807 14.853 1.00 65.06 75 PRO A N 1
ATOM 566 C CA . PRO A 1 75 ? -9.077 -16.717 15.936 1.00 65.06 75 PRO A CA 1
ATOM 567 C C . PRO A 1 75 ? -7.795 -16.992 16.724 1.00 65.06 75 PRO A C 1
ATOM 569 O O . PRO A 1 75 ? -6.739 -17.204 16.102 1.00 65.06 75 PRO A O 1
ATOM 572 N N . PRO A 1 76 ? -7.862 -16.909 18.065 1.00 77.56 76 PRO A N 1
ATOM 573 C CA . PRO A 1 76 ? -6.695 -17.127 18.898 1.00 77.56 76 PRO A CA 1
ATOM 574 C C . PRO A 1 76 ? -6.094 -18.487 18.557 1.00 77.56 76 PRO A C 1
ATOM 576 O O . PRO A 1 76 ? -6.761 -19.360 17.993 1.00 77.56 76 PRO A O 1
ATOM 579 N N . CYS A 1 77 ? -4.817 -18.676 18.873 1.00 88.06 77 CYS A N 1
ATOM 580 C CA . CYS A 1 77 ? -4.249 -20.005 18.741 1.00 88.06 77 CYS A CA 1
ATOM 581 C C . CYS A 1 77 ? -5.107 -21.006 19.535 1.00 88.06 77 CYS A C 1
ATOM 583 O O . CYS A 1 77 ? -5.467 -20.747 20.682 1.00 88.06 77 CYS A O 1
ATOM 585 N N . VAL A 1 78 ? -5.426 -22.137 18.904 1.00 91.69 78 VAL A N 1
ATOM 586 C CA . VAL A 1 78 ? -6.115 -23.263 19.539 1.00 91.69 78 VAL A CA 1
ATOM 587 C C . VAL A 1 78 ? -5.196 -24.474 19.485 1.00 91.69 78 VAL A C 1
ATOM 589 O O . VAL A 1 78 ? -4.656 -24.796 18.418 1.00 91.69 78 VAL A O 1
ATOM 592 N N . ASP A 1 79 ? -5.024 -25.139 20.624 1.00 93.81 79 ASP A N 1
ATOM 593 C CA . ASP A 1 79 ? -4.273 -26.387 20.713 1.00 93.81 79 ASP A CA 1
ATOM 594 C C . ASP A 1 79 ? -4.874 -27.438 19.774 1.00 93.81 79 ASP A C 1
ATOM 596 O O . ASP A 1 79 ? -6.077 -27.478 19.510 1.00 93.81 79 ASP A O 1
ATOM 600 N N . THR A 1 80 ? -4.026 -28.292 19.214 1.00 93.12 80 THR A N 1
ATOM 601 C CA . THR A 1 80 ? -4.499 -29.383 18.359 1.00 93.12 80 THR A CA 1
ATOM 602 C C . THR A 1 80 ? -5.235 -30.395 19.225 1.00 93.12 80 THR A C 1
ATOM 604 O O . THR A 1 80 ? -4.635 -31.023 20.094 1.00 93.12 80 THR A O 1
ATOM 607 N N . ALA A 1 81 ? -6.541 -30.542 19.003 1.00 92.25 81 ALA A N 1
ATOM 608 C CA . ALA A 1 81 ? -7.373 -31.435 19.795 1.00 92.25 81 ALA A CA 1
ATOM 609 C C . ALA A 1 81 ? -6.850 -32.879 19.738 1.00 92.25 81 ALA A C 1
ATOM 611 O O . ALA A 1 81 ? -6.585 -33.405 18.657 1.00 92.25 81 ALA A O 1
ATOM 612 N N . GLY A 1 82 ? -6.706 -33.505 20.908 1.00 89.25 82 GLY A N 1
ATOM 613 C CA . GLY A 1 82 ? -6.244 -34.889 21.033 1.00 89.25 82 GLY A CA 1
ATOM 614 C C . GLY A 1 82 ? -4.770 -35.114 20.689 1.00 89.25 82 GLY A C 1
ATOM 615 O O . GLY A 1 82 ? -4.355 -36.264 20.591 1.00 89.25 82 GLY A O 1
ATOM 616 N N . TRP A 1 83 ? -3.979 -34.054 20.496 1.00 95.88 83 TRP A N 1
ATOM 617 C CA . TRP A 1 83 ? -2.541 -34.208 20.313 1.00 95.88 83 TRP A CA 1
ATOM 618 C C . TRP A 1 83 ? -1.877 -34.682 21.607 1.00 95.88 83 TRP A C 1
ATOM 620 O O . TRP A 1 83 ? -2.142 -34.139 22.682 1.00 95.88 83 TRP A O 1
ATOM 630 N N . LEU A 1 84 ? -1.006 -35.678 21.459 1.00 95.69 84 LEU A N 1
ATOM 631 C CA . LEU A 1 84 ? -0.187 -36.271 22.505 1.00 95.69 84 LEU A CA 1
ATOM 632 C C . LEU A 1 84 ? 1.211 -36.541 21.938 1.00 95.69 84 LEU A C 1
ATOM 634 O O . LEU A 1 84 ? 1.358 -36.971 20.784 1.00 95.69 84 LEU A O 1
ATOM 638 N N . ASP A 1 85 ? 2.230 -36.314 22.755 1.00 94.62 85 ASP A N 1
ATOM 639 C CA . ASP A 1 85 ? 3.591 -36.745 22.458 1.00 94.62 85 ASP A CA 1
ATOM 640 C C . ASP A 1 85 ? 3.759 -38.273 22.681 1.00 94.62 85 ASP A C 1
ATOM 642 O O . ASP A 1 85 ? 2.804 -38.957 23.077 1.00 94.62 85 ASP A O 1
ATOM 646 N N . PRO A 1 86 ? 4.944 -38.858 22.414 1.00 96.00 86 PRO A N 1
ATOM 647 C CA . PRO A 1 86 ? 5.185 -40.291 22.622 1.00 96.00 86 PRO A CA 1
ATOM 648 C C . PRO A 1 86 ? 5.003 -40.786 24.064 1.00 96.00 86 PRO A C 1
ATOM 650 O O . PRO A 1 86 ? 4.886 -41.992 24.279 1.00 96.00 86 PRO A O 1
ATOM 653 N N . TYR A 1 87 ? 4.978 -39.881 25.043 1.00 95.00 87 TYR A N 1
ATOM 654 C CA . TYR A 1 87 ? 4.823 -40.173 26.467 1.00 95.00 87 TYR A CA 1
ATOM 655 C C . TYR A 1 87 ? 3.391 -39.927 26.961 1.00 95.00 87 TYR A C 1
ATOM 657 O O . TYR A 1 87 ? 3.134 -40.009 28.159 1.00 95.00 87 TYR A O 1
ATOM 665 N N . ALA A 1 88 ? 2.453 -39.686 26.037 1.00 94.94 88 ALA A N 1
ATOM 666 C CA . ALA A 1 88 ? 1.064 -39.337 26.313 1.00 94.94 88 ALA A CA 1
ATOM 667 C C . ALA A 1 88 ? 0.884 -37.986 27.035 1.00 94.94 88 ALA A C 1
ATOM 669 O O . ALA A 1 88 ? -0.165 -37.745 27.639 1.00 94.94 88 ALA A O 1
ATOM 670 N N . ASP A 1 89 ? 1.857 -37.077 26.917 1.00 95.88 89 ASP A N 1
ATOM 671 C CA . ASP A 1 89 ? 1.711 -35.699 27.375 1.00 95.88 89 ASP A CA 1
ATOM 672 C C . ASP A 1 89 ? 1.034 -34.852 26.288 1.00 95.88 89 ASP A C 1
ATOM 674 O O . ASP A 1 89 ? 1.472 -34.793 25.138 1.00 95.88 89 ASP A O 1
ATOM 678 N N . GLY A 1 90 ? -0.051 -34.168 26.657 1.00 96.12 90 GLY A N 1
ATOM 679 C CA . GLY A 1 90 ? -0.762 -33.230 25.783 1.00 96.12 90 GLY A CA 1
ATOM 680 C C . GLY A 1 90 ? -0.367 -31.770 26.014 1.00 96.12 90 GLY A C 1
ATOM 681 O O . GLY A 1 90 ? 0.427 -31.442 26.896 1.00 96.12 90 GLY A O 1
ATOM 682 N N . CYS A 1 91 ? -0.992 -30.847 25.276 1.00 96.25 91 CYS A N 1
ATOM 683 C CA . CYS A 1 91 ? -0.661 -29.417 25.358 1.00 96.25 91 CYS A CA 1
ATOM 684 C C . CYS A 1 91 ? -0.820 -28.801 26.758 1.00 96.25 91 CYS A C 1
ATOM 686 O O . CYS A 1 91 ? -0.073 -27.890 27.107 1.00 96.25 91 CYS A O 1
ATOM 688 N N . ALA A 1 92 ? -1.722 -29.332 27.589 1.00 96.06 92 ALA A N 1
ATOM 689 C CA . ALA A 1 92 ? -1.858 -28.910 28.982 1.00 96.06 92 ALA A CA 1
ATOM 690 C C . ALA A 1 92 ? -0.614 -29.245 29.830 1.00 96.06 92 ALA A C 1
ATOM 692 O O . ALA A 1 92 ? -0.195 -28.422 30.639 1.00 96.06 92 ALA A O 1
ATOM 693 N N . ALA A 1 93 ? 0.003 -30.414 29.621 1.00 95.69 93 ALA A N 1
ATOM 694 C CA . ALA A 1 93 ? 1.220 -30.818 30.329 1.00 95.69 93 ALA A CA 1
ATOM 695 C C . ALA A 1 93 ? 2.416 -29.951 29.910 1.00 95.69 93 ALA A C 1
ATOM 697 O O . ALA A 1 93 ? 3.179 -29.483 30.753 1.00 95.69 93 ALA A O 1
ATOM 698 N N . TYR A 1 94 ? 2.522 -29.641 28.615 1.00 95.94 94 TYR A N 1
ATOM 699 C CA . TYR A 1 94 ? 3.541 -28.719 28.116 1.00 95.94 94 TYR A CA 1
ATOM 700 C C . TYR A 1 94 ? 3.347 -27.299 28.666 1.00 95.94 94 TYR A C 1
ATOM 702 O O . TYR A 1 94 ? 4.307 -26.696 29.140 1.00 95.94 94 TYR A O 1
ATOM 710 N N . ALA A 1 95 ? 2.116 -26.780 28.684 1.00 95.81 95 ALA A N 1
ATOM 711 C CA . ALA A 1 95 ? 1.807 -25.463 29.247 1.00 95.81 95 ALA A CA 1
ATOM 712 C C . ALA A 1 95 ? 2.059 -25.360 30.765 1.00 95.81 95 ALA A C 1
ATOM 714 O O . ALA A 1 95 ? 2.233 -24.259 31.282 1.00 95.81 95 ALA A O 1
ATOM 715 N N . ALA A 1 96 ? 2.078 -26.486 31.484 1.00 94.56 96 ALA A N 1
ATOM 716 C CA . ALA A 1 96 ? 2.289 -26.509 32.928 1.00 94.56 96 ALA A CA 1
ATOM 717 C C . ALA A 1 96 ? 3.758 -26.321 33.344 1.00 94.56 96 ALA A C 1
ATOM 719 O O . ALA A 1 96 ? 4.014 -25.987 34.500 1.00 94.56 96 ALA A O 1
ATOM 720 N N . GLY A 1 97 ? 4.723 -26.523 32.441 1.00 91.12 97 GLY A N 1
ATOM 721 C CA . GLY A 1 97 ? 6.134 -26.421 32.829 1.00 91.12 97 GLY A CA 1
ATOM 722 C C . GLY A 1 97 ? 7.170 -26.430 31.714 1.00 91.12 97 GLY A C 1
ATOM 723 O O . GLY A 1 97 ? 8.294 -26.028 31.972 1.00 91.12 97 GLY A O 1
ATOM 724 N N . ARG A 1 98 ? 6.820 -26.831 30.488 1.00 95.56 98 ARG A N 1
ATOM 725 C CA . ARG A 1 98 ? 7.767 -26.883 29.358 1.00 95.56 98 ARG A CA 1
ATOM 726 C C . ARG A 1 98 ? 7.658 -25.670 28.442 1.00 95.56 98 ARG A C 1
ATOM 728 O O . ARG A 1 98 ? 8.630 -25.288 27.797 1.00 95.56 98 ARG A O 1
ATOM 735 N N . CYS A 1 99 ? 6.488 -25.037 28.403 1.00 96.19 99 CYS A N 1
ATOM 736 C CA . CYS A 1 99 ? 6.208 -23.920 27.518 1.00 96.19 99 CYS A CA 1
ATOM 737 C C . CYS A 1 99 ? 5.387 -22.822 28.195 1.00 96.19 99 CYS A C 1
ATOM 739 O O . CYS A 1 99 ? 4.412 -23.098 28.890 1.00 96.19 99 CYS A O 1
ATOM 741 N N . ALA A 1 100 ? 5.730 -21.567 27.913 1.00 92.75 100 ALA A N 1
ATOM 742 C CA . ALA A 1 100 ? 4.990 -20.395 28.355 1.00 92.75 100 ALA A CA 1
ATOM 743 C C . ALA A 1 100 ? 5.100 -19.268 27.321 1.00 92.75 100 ALA A C 1
ATOM 745 O O . ALA A 1 100 ? 6.137 -19.071 26.693 1.00 92.75 100 ALA A O 1
ATOM 746 N N . GLY A 1 101 ? 4.019 -18.504 27.146 1.00 86.00 101 GLY A N 1
ATOM 747 C CA . GLY A 1 101 ? 4.036 -17.302 26.303 1.00 86.00 101 GLY A CA 1
ATOM 748 C C . GLY A 1 101 ? 4.309 -17.549 24.813 1.00 86.00 101 GLY A C 1
ATOM 749 O O . GLY A 1 101 ? 4.722 -16.624 24.121 1.00 86.00 101 GLY A O 1
ATOM 750 N N . GLY A 1 102 ? 4.083 -18.767 24.310 1.00 90.50 102 GLY A N 1
ATOM 751 C CA . GLY A 1 102 ? 4.361 -19.116 22.915 1.00 90.50 102 GLY A CA 1
ATOM 752 C C . GLY A 1 102 ? 5.803 -19.557 22.659 1.00 90.50 102 GLY A C 1
ATOM 753 O O . GLY A 1 102 ? 6.253 -19.521 21.516 1.00 90.50 102 GLY A O 1
ATOM 754 N N . ALA A 1 103 ? 6.534 -19.962 23.695 1.00 91.31 103 ALA A N 1
ATOM 755 C CA . ALA A 1 103 ? 7.893 -20.471 23.598 1.00 91.31 103 ALA A CA 1
ATOM 756 C C . ALA A 1 103 ? 8.137 -21.576 24.632 1.00 91.31 103 ALA A C 1
ATOM 758 O O . ALA A 1 103 ? 7.394 -21.710 25.604 1.00 91.31 103 ALA A O 1
ATOM 759 N N . PHE A 1 104 ? 9.199 -22.351 24.429 1.00 95.31 104 PHE A N 1
ATOM 760 C CA . PHE A 1 104 ? 9.724 -23.233 25.468 1.00 95.31 104 PHE A CA 1
ATOM 761 C C . PHE A 1 104 ? 10.356 -22.379 26.561 1.00 95.31 104 PHE A C 1
ATOM 763 O O . PHE A 1 104 ? 10.983 -21.357 26.266 1.00 95.31 104 PHE A O 1
ATOM 770 N N . VAL A 1 105 ? 10.168 -22.772 27.817 1.00 94.94 105 VAL A N 1
ATOM 771 C CA . VAL A 1 105 ? 10.882 -22.125 28.919 1.00 94.94 105 VAL A CA 1
ATOM 772 C C . VAL A 1 105 ? 12.353 -22.540 28.882 1.00 94.94 105 VAL A C 1
ATOM 774 O O . VAL A 1 105 ? 12.698 -23.594 28.347 1.00 94.94 105 VAL A O 1
ATOM 777 N N . ALA A 1 106 ? 13.225 -21.699 29.434 1.00 93.19 106 ALA A N 1
ATOM 778 C CA . ALA A 1 106 ? 14.661 -21.951 29.419 1.00 93.19 106 ALA A CA 1
ATOM 779 C C . ALA A 1 106 ? 15.000 -23.287 30.100 1.00 93.19 106 ALA A C 1
ATOM 781 O O . ALA A 1 106 ? 14.621 -23.506 31.250 1.00 93.19 106 ALA A O 1
ATOM 782 N N . GLY A 1 107 ? 15.736 -24.149 29.400 1.00 91.19 107 GLY A N 1
ATOM 783 C CA . GLY A 1 107 ? 16.110 -25.483 29.866 1.00 91.19 107 GLY A CA 1
ATOM 784 C C . GLY A 1 107 ? 15.142 -26.594 29.451 1.00 91.19 107 GLY A C 1
ATOM 785 O O . GLY A 1 107 ? 15.480 -27.760 29.631 1.00 91.19 107 GLY A O 1
ATOM 786 N N . GLU A 1 108 ? 13.989 -26.269 28.860 1.00 94.88 108 GLU A N 1
ATOM 787 C CA . GLU A 1 108 ? 12.973 -27.234 28.408 1.00 94.88 108 GLU A CA 1
ATOM 788 C C . GLU A 1 108 ? 12.923 -27.385 26.877 1.00 94.88 108 GLU A C 1
ATOM 790 O O . GLU A 1 108 ? 12.079 -28.100 26.329 1.00 94.88 108 GLU A O 1
ATOM 795 N N . GLU A 1 109 ? 13.859 -26.759 26.156 1.00 94.00 109 GLU A N 1
ATOM 796 C CA . GLU A 1 109 ? 13.947 -26.812 24.692 1.00 94.00 109 GLU A CA 1
ATOM 797 C C . GLU A 1 109 ? 14.223 -28.224 24.158 1.00 94.00 109 GLU A C 1
ATOM 799 O O . GLU A 1 109 ? 13.963 -28.493 22.985 1.00 94.00 109 GLU A O 1
ATOM 804 N N . TRP A 1 110 ? 14.716 -29.135 25.004 1.00 93.56 110 TRP A N 1
ATOM 805 C CA . TRP A 1 110 ? 14.928 -30.544 24.661 1.00 93.56 110 TRP A CA 1
ATOM 806 C C . TRP A 1 110 ? 13.626 -31.264 24.284 1.00 93.56 110 TRP A C 1
ATOM 808 O O . TRP A 1 110 ? 13.682 -32.242 23.550 1.00 93.56 110 TRP A O 1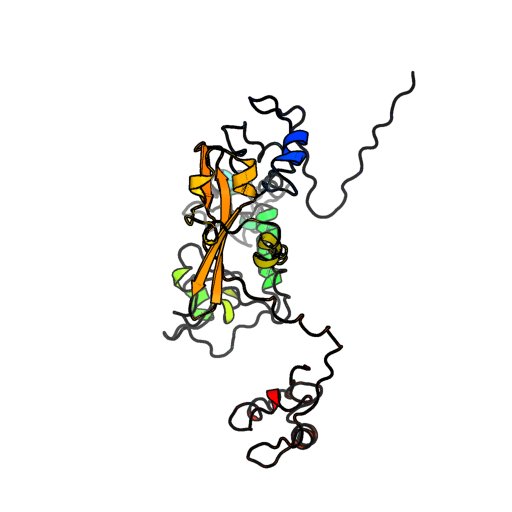
ATOM 818 N N . SER A 1 111 ? 12.470 -30.765 24.738 1.00 92.25 111 SER A N 1
ATOM 819 C CA . SER A 1 111 ? 11.141 -31.317 24.435 1.00 92.25 111 SER A CA 1
ATOM 820 C C . SER A 1 111 ? 10.548 -30.815 23.107 1.00 92.25 111 SER A C 1
ATOM 822 O O . SER A 1 111 ? 9.383 -31.053 22.795 1.00 92.25 111 SER A O 1
ATOM 824 N N . ARG A 1 112 ? 11.333 -30.086 22.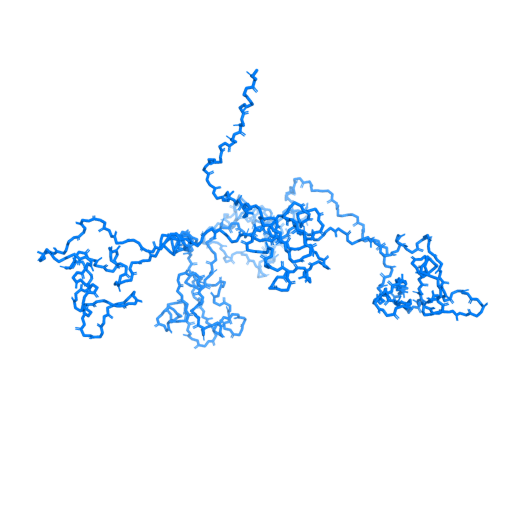307 1.00 92.94 112 ARG A N 1
ATOM 825 C CA . ARG A 1 112 ? 10.929 -29.532 21.010 1.00 92.94 112 ARG A CA 1
ATOM 826 C C . ARG A 1 112 ? 11.171 -30.518 19.864 1.00 92.94 112 ARG A C 1
ATOM 828 O O . ARG A 1 112 ? 12.126 -31.287 19.880 1.00 92.94 112 ARG A O 1
ATOM 835 N N . GLY A 1 113 ? 10.388 -30.402 18.789 1.00 89.44 113 GLY A N 1
ATOM 836 C CA . GLY A 1 113 ? 10.695 -31.059 17.519 1.00 89.44 113 GLY A CA 1
ATOM 837 C C . GLY A 1 113 ? 10.093 -32.453 17.372 1.00 89.44 113 GLY A C 1
ATOM 838 O O . GLY A 1 113 ? 9.194 -32.859 18.106 1.00 89.44 113 GLY A O 1
ATOM 839 N N . VAL A 1 114 ? 10.519 -33.169 16.331 1.00 90.75 114 VAL A N 1
ATOM 840 C CA . VAL A 1 114 ? 9.833 -34.380 15.842 1.00 90.75 114 VAL A CA 1
ATOM 841 C C . VAL A 1 114 ? 9.839 -35.540 16.834 1.00 90.75 114 VAL A C 1
ATOM 843 O O . VAL A 1 114 ? 8.855 -36.274 16.877 1.00 90.75 114 VAL A O 1
ATOM 846 N N . ASP A 1 115 ? 10.874 -35.641 17.667 1.00 90.56 115 ASP A N 1
ATOM 847 C CA . ASP A 1 115 ? 11.006 -36.686 18.690 1.00 90.56 115 ASP A CA 1
ATOM 848 C C . ASP A 1 115 ? 9.924 -36.584 19.773 1.00 90.56 115 ASP A C 1
ATOM 850 O O . ASP A 1 115 ? 9.607 -37.567 20.431 1.00 90.56 115 ASP A O 1
ATOM 854 N N . PHE A 1 116 ? 9.298 -35.412 19.897 1.00 93.69 116 PHE A N 1
ATOM 855 C CA . PHE A 1 116 ? 8.176 -35.142 20.794 1.00 93.69 116 PHE A CA 1
ATOM 856 C C . PHE A 1 116 ? 6.882 -34.866 20.025 1.00 93.69 116 PHE A C 1
ATOM 858 O O . PHE A 1 116 ? 5.977 -34.218 20.532 1.00 93.69 116 PHE A O 1
ATOM 865 N N . HIS A 1 117 ? 6.787 -35.318 18.770 1.00 94.62 117 HIS A N 1
ATOM 866 C CA . HIS A 1 117 ? 5.660 -35.043 17.870 1.00 94.62 117 HIS A CA 1
ATOM 867 C C . HIS A 1 117 ? 5.392 -33.546 17.625 1.00 94.62 117 HIS A C 1
ATOM 869 O O . HIS A 1 117 ? 4.272 -33.150 17.310 1.00 94.62 117 HIS A O 1
ATOM 875 N N . SER A 1 118 ? 6.438 -32.715 17.684 1.00 94.38 118 SER A N 1
ATOM 876 C CA . SER A 1 118 ? 6.439 -31.283 17.339 1.00 94.38 118 SER A CA 1
ATOM 877 C C . SER A 1 118 ? 5.452 -30.417 18.143 1.00 94.38 118 SER A C 1
ATOM 879 O O . SER A 1 118 ? 4.570 -29.788 17.544 1.00 94.38 118 SER A O 1
ATOM 881 N N . PRO A 1 119 ? 5.599 -30.307 19.475 1.00 94.31 119 PRO A N 1
ATOM 882 C CA . PRO A 1 119 ? 4.709 -29.501 20.315 1.00 94.31 119 PRO A CA 1
ATOM 883 C C . PRO A 1 119 ? 4.607 -28.040 19.853 1.00 94.31 119 PRO A C 1
ATOM 885 O O . PRO A 1 119 ? 3.539 -27.442 19.938 1.00 94.31 119 PRO A O 1
ATOM 888 N N . GLU A 1 120 ? 5.653 -27.472 19.249 1.00 93.62 120 GLU A N 1
ATOM 889 C CA . GLU A 1 120 ? 5.644 -26.119 18.673 1.00 93.62 120 GLU A CA 1
ATOM 890 C C . GLU A 1 120 ? 4.706 -25.941 17.467 1.00 93.62 120 GLU A C 1
ATOM 892 O O . GLU A 1 120 ? 4.420 -24.821 17.053 1.00 93.62 120 GLU A O 1
ATOM 897 N N . LYS A 1 121 ? 4.229 -27.037 16.870 1.00 92.50 121 LYS A N 1
ATOM 898 C CA . LYS A 1 121 ? 3.233 -27.027 15.787 1.00 92.50 121 LYS A CA 1
ATOM 899 C C . LYS A 1 121 ? 1.831 -27.337 16.291 1.00 92.50 121 LYS A C 1
ATOM 901 O O . LYS A 1 121 ? 0.857 -27.082 15.580 1.00 92.50 121 LYS A O 1
ATOM 906 N N . HIS A 1 122 ? 1.721 -27.881 17.501 1.00 93.81 122 HIS A N 1
ATOM 907 C CA . HIS A 1 122 ? 0.475 -28.421 18.023 1.00 93.81 122 HIS A CA 1
ATOM 908 C C . HIS A 1 122 ? -0.078 -27.668 19.226 1.00 93.81 122 HIS A C 1
ATOM 910 O O . HIS A 1 122 ? -1.304 -27.596 19.332 1.00 93.81 122 HIS A O 1
ATOM 916 N N . CYS A 1 123 ? 0.782 -27.047 20.031 1.00 95.12 123 CYS A N 1
ATOM 917 C CA . CYS A 1 123 ? 0.438 -26.392 21.283 1.00 95.12 123 CYS A CA 1
ATOM 918 C C . CYS A 1 123 ? 0.754 -24.895 21.247 1.00 95.12 123 CYS A C 1
ATOM 920 O O . CYS A 1 123 ? 1.860 -24.463 20.914 1.00 95.12 123 CYS A O 1
ATOM 922 N N . CYS A 1 124 ? -0.221 -24.086 21.637 1.00 94.62 124 CYS A N 1
ATOM 923 C CA . CYS A 1 124 ? -0.143 -22.632 21.629 1.00 94.62 124 CYS A CA 1
ATOM 924 C C . CYS A 1 124 ? 0.883 -22.100 22.620 1.00 94.62 124 CYS A C 1
ATOM 926 O O . CYS A 1 124 ? 1.631 -21.184 22.285 1.00 94.62 124 CYS A O 1
ATOM 928 N N . ALA A 1 125 ? 0.979 -22.716 23.802 1.00 94.50 125 ALA A N 1
ATOM 929 C CA . ALA A 1 125 ? 1.985 -22.359 24.799 1.00 94.50 125 ALA A CA 1
ATOM 930 C C . ALA A 1 125 ? 3.417 -22.503 24.259 1.00 94.50 125 ALA A C 1
ATOM 932 O O . ALA A 1 125 ? 4.281 -21.734 24.665 1.00 94.50 125 ALA A O 1
ATOM 933 N N . CYS A 1 126 ? 3.640 -23.431 23.319 1.00 93.81 126 CYS A N 1
ATOM 934 C CA . CYS A 1 126 ? 4.944 -23.773 22.741 1.00 93.81 126 CYS A CA 1
ATOM 935 C C . CYS A 1 126 ? 5.238 -23.084 21.400 1.00 93.81 126 CYS A C 1
ATOM 937 O O . CYS A 1 126 ? 6.241 -23.395 20.758 1.00 93.81 126 CYS A O 1
ATOM 939 N N . GLY A 1 127 ? 4.370 -22.170 20.955 1.00 89.88 127 GLY A N 1
ATOM 940 C CA . GLY A 1 127 ? 4.624 -21.353 19.768 1.00 89.88 127 GLY A CA 1
ATOM 941 C C . GLY A 1 127 ? 3.895 -21.784 18.503 1.00 89.88 127 GLY A C 1
ATOM 942 O O . GLY A 1 127 ? 4.233 -21.283 17.427 1.00 89.88 127 GLY A O 1
ATOM 943 N N . LYS A 1 128 ? 2.863 -22.639 18.606 1.00 91.44 128 LYS A N 1
ATOM 944 C CA . LYS A 1 128 ? 1.943 -22.851 17.482 1.00 91.44 128 LYS A CA 1
ATOM 945 C C . LYS A 1 128 ? 1.372 -21.490 17.058 1.00 91.44 128 LYS A C 1
ATOM 947 O O . LYS A 1 128 ? 0.747 -20.810 17.876 1.00 91.44 128 LYS A O 1
ATOM 952 N N . PRO A 1 129 ? 1.568 -21.060 15.800 1.00 79.94 129 PRO A N 1
ATOM 953 C CA . PRO A 1 129 ? 1.061 -19.774 15.355 1.00 79.94 129 PRO A CA 1
ATOM 954 C C . PRO A 1 129 ? -0.470 -19.799 15.299 1.00 79.94 129 PRO A C 1
ATOM 956 O O . PRO A 1 129 ? -1.079 -20.792 14.894 1.00 79.94 129 PRO A O 1
ATOM 959 N N . ALA A 1 130 ? -1.104 -18.679 15.653 1.00 77.88 130 ALA A N 1
ATOM 960 C CA . ALA A 1 130 ? -2.527 -18.478 15.392 1.00 77.88 130 ALA A CA 1
ATOM 961 C C . ALA A 1 130 ? -2.826 -18.641 13.890 1.00 77.88 130 ALA A C 1
ATOM 963 O O . ALA A 1 130 ? -1.966 -18.370 13.047 1.00 77.88 130 ALA A O 1
ATOM 964 N N . ALA A 1 131 ? -4.050 -19.041 13.536 1.00 65.50 131 ALA A N 1
ATOM 965 C CA . ALA A 1 131 ? -4.395 -19.412 12.159 1.00 65.50 131 ALA A CA 1
ATOM 966 C C . ALA A 1 131 ? -4.076 -18.312 11.123 1.00 65.50 131 ALA A C 1
ATOM 968 O O . ALA A 1 131 ? -3.626 -18.617 10.022 1.00 65.50 131 ALA A O 1
ATOM 969 N N . ALA A 1 132 ? -4.225 -17.031 11.477 1.00 57.03 132 ALA A N 1
ATOM 970 C CA . ALA A 1 132 ? -3.855 -15.935 10.578 1.00 57.03 132 ALA A CA 1
ATOM 971 C C . ALA A 1 132 ? -2.351 -15.656 10.512 1.00 57.03 132 ALA A C 1
ATOM 973 O O . ALA A 1 132 ? -1.867 -15.264 9.457 1.00 57.03 132 ALA A O 1
ATOM 974 N N . ALA A 1 133 ? -1.600 -15.889 11.592 1.00 60.06 133 ALA A N 1
ATOM 975 C CA . ALA A 1 133 ? -0.141 -15.821 11.545 1.00 60.06 133 ALA A CA 1
ATOM 976 C C . ALA A 1 133 ? 0.417 -16.958 10.671 1.00 60.06 133 ALA A C 1
ATOM 978 O O . ALA A 1 133 ? 1.323 -16.733 9.872 1.00 60.06 133 ALA A O 1
ATOM 979 N N . ALA A 1 134 ? -0.187 -18.149 10.746 1.00 59.19 134 ALA A N 1
ATOM 980 C CA . ALA A 1 134 ? 0.122 -19.267 9.860 1.00 59.19 134 ALA A CA 1
ATOM 981 C C . ALA A 1 134 ? -0.234 -18.958 8.394 1.00 59.19 134 ALA A C 1
ATOM 983 O O . ALA A 1 134 ? 0.569 -19.225 7.505 1.00 59.19 134 ALA A O 1
ATOM 984 N N . ALA A 1 135 ? -1.394 -18.343 8.135 1.00 55.41 135 ALA A N 1
ATOM 985 C CA . ALA A 1 135 ? -1.808 -17.942 6.789 1.00 55.41 135 ALA A CA 1
ATOM 986 C C . ALA A 1 135 ? -0.931 -16.819 6.207 1.00 55.41 135 ALA A C 1
ATOM 988 O O . ALA A 1 135 ? -0.571 -16.880 5.036 1.00 55.41 135 ALA A O 1
ATOM 989 N N . ALA A 1 136 ? -0.533 -15.831 7.013 1.00 54.44 136 ALA A N 1
ATOM 990 C CA . ALA A 1 136 ? 0.392 -14.776 6.601 1.00 54.44 136 ALA A CA 1
ATOM 991 C C . ALA A 1 136 ? 1.797 -15.330 6.316 1.00 54.44 136 ALA A C 1
ATOM 993 O O . ALA A 1 136 ? 2.401 -14.976 5.307 1.00 54.44 136 ALA A O 1
ATOM 994 N N . ALA A 1 137 ? 2.292 -16.253 7.148 1.00 56.84 137 ALA A N 1
ATOM 995 C CA . ALA A 1 137 ? 3.558 -16.943 6.907 1.00 56.84 137 ALA A CA 1
ATOM 996 C C . ALA A 1 137 ? 3.502 -17.837 5.655 1.00 56.84 137 ALA A C 1
ATOM 998 O O . ALA A 1 137 ? 4.457 -17.867 4.884 1.00 56.84 137 ALA A O 1
ATOM 999 N N . ALA A 1 138 ? 2.380 -18.522 5.413 1.00 53.53 138 ALA A N 1
ATOM 1000 C CA . ALA A 1 138 ? 2.165 -19.315 4.205 1.00 53.53 138 ALA A CA 1
ATOM 1001 C C . ALA A 1 138 ? 2.046 -18.437 2.949 1.00 53.53 138 ALA A C 1
ATOM 1003 O O . ALA A 1 138 ? 2.594 -18.794 1.912 1.00 53.53 138 ALA A O 1
ATOM 1004 N N . ALA A 1 139 ? 1.398 -17.272 3.040 1.00 51.12 139 ALA A N 1
ATOM 1005 C CA . ALA A 1 139 ? 1.323 -16.298 1.953 1.00 51.12 139 ALA A CA 1
ATOM 1006 C C . ALA A 1 139 ? 2.691 -15.664 1.653 1.00 51.12 139 ALA A C 1
ATOM 1008 O O . ALA A 1 139 ? 3.045 -15.516 0.487 1.00 51.12 139 ALA A O 1
ATOM 1009 N N . ALA A 1 140 ? 3.493 -15.361 2.678 1.00 52.38 140 ALA A N 1
ATOM 1010 C CA . ALA A 1 140 ? 4.868 -14.888 2.516 1.00 52.38 140 ALA A CA 1
ATOM 1011 C C . ALA A 1 140 ? 5.775 -15.969 1.899 1.00 52.38 140 ALA A C 1
ATOM 1013 O O . ALA A 1 140 ? 6.520 -15.695 0.960 1.00 52.38 140 ALA A O 1
ATOM 1014 N N . ALA A 1 141 ? 5.653 -17.222 2.350 1.00 53.47 141 ALA A N 1
ATOM 1015 C CA . ALA A 1 141 ? 6.367 -18.354 1.763 1.00 53.47 141 ALA A CA 1
ATOM 1016 C C . ALA A 1 141 ? 5.943 -18.611 0.304 1.00 53.47 141 ALA A C 1
ATOM 1018 O O . ALA A 1 141 ? 6.795 -18.852 -0.554 1.00 53.47 141 ALA A O 1
ATOM 1019 N N . ALA A 1 142 ? 4.647 -18.493 -0.003 1.00 51.81 142 ALA A N 1
ATOM 1020 C CA . ALA A 1 142 ? 4.120 -18.603 -1.360 1.00 51.81 142 ALA A CA 1
ATOM 1021 C C . ALA A 1 142 ? 4.577 -17.440 -2.260 1.00 51.81 142 ALA A C 1
ATOM 1023 O O . ALA A 1 142 ? 4.905 -17.675 -3.417 1.00 51.81 142 ALA A O 1
ATOM 1024 N N . ALA A 1 143 ? 4.691 -16.215 -1.734 1.00 52.47 143 ALA A N 1
ATOM 1025 C CA . ALA A 1 143 ? 5.229 -15.065 -2.467 1.00 52.47 143 ALA A CA 1
ATOM 1026 C C . ALA A 1 143 ? 6.717 -15.232 -2.841 1.00 52.47 143 ALA A C 1
ATOM 1028 O O . ALA A 1 143 ? 7.180 -14.650 -3.823 1.00 52.47 143 ALA A O 1
ATOM 1029 N N . THR A 1 144 ? 7.458 -16.060 -2.096 1.00 52.25 144 THR A N 1
ATOM 1030 C CA . THR A 1 144 ? 8.845 -16.437 -2.416 1.00 52.25 144 THR A CA 1
ATOM 1031 C C . THR A 1 144 ? 8.979 -17.696 -3.279 1.00 52.25 144 THR A C 1
ATOM 1033 O O . THR A 1 144 ? 10.081 -17.983 -3.751 1.00 52.25 144 THR A O 1
ATOM 1036 N N . ALA A 1 145 ? 7.900 -18.447 -3.528 1.00 58.62 145 ALA A N 1
ATOM 1037 C CA . ALA A 1 145 ? 7.948 -19.638 -4.374 1.00 58.62 145 ALA A CA 1
ATOM 1038 C C . ALA A 1 145 ? 8.206 -19.223 -5.835 1.00 58.62 145 ALA A C 1
ATOM 1040 O O . ALA A 1 145 ? 7.330 -18.697 -6.514 1.00 58.62 145 ALA A O 1
ATOM 1041 N N . GLY A 1 146 ? 9.444 -19.414 -6.302 1.00 70.44 146 GLY A N 1
ATOM 1042 C CA . GLY A 1 146 ? 9.907 -18.973 -7.626 1.00 70.44 146 GLY A CA 1
ATOM 1043 C C . GLY A 1 146 ? 10.804 -17.731 -7.606 1.00 70.44 146 GLY A C 1
ATOM 1044 O O . GLY A 1 146 ? 11.244 -17.270 -8.659 1.00 70.44 146 GLY A O 1
ATOM 1045 N N . CYS A 1 147 ? 11.118 -17.187 -6.430 1.00 84.38 147 CYS A N 1
ATOM 1046 C CA . CYS A 1 147 ? 12.181 -16.204 -6.317 1.00 84.38 147 CYS A CA 1
ATOM 1047 C C . CYS A 1 147 ? 13.552 -16.897 -6.327 1.00 84.38 147 CYS A C 1
ATOM 1049 O O . CYS A 1 147 ? 13.794 -17.831 -5.566 1.00 84.38 147 CYS A O 1
ATOM 1051 N N . VAL A 1 148 ? 14.456 -16.401 -7.174 1.00 88.25 148 VAL A N 1
ATOM 1052 C CA . VAL A 1 148 ? 15.877 -16.775 -7.192 1.00 88.25 148 VAL A CA 1
ATOM 1053 C C . VAL A 1 148 ? 16.709 -15.541 -6.855 1.00 88.25 148 VAL A C 1
ATOM 1055 O O . VAL A 1 148 ? 16.459 -14.469 -7.423 1.00 88.25 148 VAL A O 1
ATOM 1058 N N . ASP A 1 149 ? 17.667 -15.681 -5.937 1.00 92.06 149 ASP A N 1
ATOM 1059 C CA . ASP A 1 149 ? 18.607 -14.612 -5.592 1.00 92.06 149 ASP A CA 1
ATOM 1060 C C . ASP A 1 149 ? 19.379 -14.161 -6.842 1.00 92.06 149 ASP A C 1
ATOM 1062 O O . ASP A 1 149 ? 19.692 -14.959 -7.730 1.00 92.06 149 ASP A O 1
ATOM 1066 N N . THR A 1 150 ? 19.695 -12.871 -6.940 1.00 89.56 150 THR A N 1
ATOM 1067 C CA . THR A 1 150 ? 20.547 -12.369 -8.021 1.00 89.56 150 THR A CA 1
ATOM 1068 C C . THR A 1 150 ? 21.944 -12.976 -7.884 1.00 89.56 150 THR A C 1
ATOM 1070 O O . THR A 1 150 ? 22.658 -12.706 -6.918 1.00 89.56 150 THR A O 1
ATOM 1073 N N . LEU A 1 151 ? 22.346 -13.791 -8.862 1.00 86.62 151 LEU A N 1
ATOM 1074 C CA . LEU A 1 151 ? 23.664 -14.425 -8.883 1.00 86.62 151 LEU A CA 1
ATOM 1075 C C . LEU A 1 151 ? 24.783 -13.380 -8.832 1.00 86.62 151 LEU A C 1
ATOM 1077 O O . LEU A 1 151 ? 24.761 -12.395 -9.567 1.00 86.62 151 LEU A O 1
ATOM 1081 N N . GLY A 1 152 ? 25.768 -13.618 -7.963 1.00 83.94 152 GLY A N 1
ATOM 1082 C CA . GLY A 1 152 ? 26.938 -12.750 -7.807 1.00 83.94 152 GLY A CA 1
ATOM 1083 C C . GLY A 1 152 ? 26.662 -11.408 -7.124 1.00 83.94 152 GLY A C 1
ATOM 1084 O O . GLY A 1 152 ? 27.564 -10.577 -7.055 1.00 83.94 152 GLY A O 1
ATOM 1085 N N . TRP A 1 153 ? 25.449 -11.176 -6.616 1.00 93.12 153 TRP A N 1
ATOM 1086 C CA . TRP A 1 153 ? 25.150 -9.946 -5.893 1.00 93.12 153 TRP A CA 1
ATOM 1087 C C . TRP A 1 153 ? 25.914 -9.861 -4.561 1.00 93.12 153 TRP A C 1
ATOM 1089 O O . TRP A 1 153 ? 26.024 -10.840 -3.820 1.00 93.12 153 TRP A O 1
ATOM 1099 N N . SER A 1 154 ? 26.395 -8.657 -4.248 1.00 92.88 154 SER A N 1
ATOM 1100 C CA . SER A 1 154 ? 27.007 -8.293 -2.971 1.00 92.88 154 SER A CA 1
ATOM 1101 C C . SER A 1 154 ? 26.560 -6.891 -2.572 1.00 92.88 154 SER A C 1
ATOM 1103 O O . SER A 1 154 ? 26.396 -6.017 -3.423 1.00 92.88 154 SER A O 1
ATOM 1105 N N . ASN A 1 155 ? 26.432 -6.652 -1.271 1.00 90.56 155 ASN A N 1
ATOM 1106 C CA . ASN A 1 155 ? 26.008 -5.376 -0.702 1.00 90.56 155 ASN A CA 1
ATOM 1107 C C . ASN A 1 155 ? 27.065 -4.251 -0.769 1.00 90.56 155 ASN A C 1
ATOM 1109 O O . ASN A 1 155 ? 26.955 -3.272 -0.037 1.00 90.56 155 ASN A O 1
ATOM 1113 N N . GLY A 1 156 ? 28.131 -4.408 -1.563 1.00 86.56 156 GLY A N 1
ATOM 1114 C CA . GLY A 1 156 ? 29.258 -3.467 -1.626 1.00 86.56 156 GLY A CA 1
ATOM 1115 C C . GLY A 1 156 ? 30.239 -3.556 -0.447 1.00 86.56 156 GLY A C 1
ATOM 1116 O O . GLY A 1 156 ? 31.305 -2.948 -0.497 1.00 86.56 156 GLY A O 1
ATOM 1117 N N . HIS A 1 157 ? 29.928 -4.360 0.574 1.00 88.50 157 HIS A N 1
ATOM 1118 C CA . HIS A 1 157 ? 30.757 -4.596 1.762 1.00 88.50 157 HIS A CA 1
ATOM 1119 C C . HIS A 1 157 ? 31.159 -6.072 1.919 1.00 88.50 157 HIS A C 1
ATOM 1121 O O . HIS A 1 157 ? 31.569 -6.500 2.996 1.00 88.50 157 HIS A O 1
ATOM 1127 N N . GLY A 1 158 ? 31.037 -6.861 0.846 1.00 88.50 158 GLY A N 1
ATOM 1128 C CA . GLY A 1 158 ? 31.447 -8.265 0.815 1.00 88.50 158 GLY A CA 1
ATOM 1129 C C . GLY A 1 158 ? 30.429 -9.254 1.386 1.00 88.50 158 GLY A C 1
ATOM 1130 O O . GLY A 1 158 ? 30.750 -10.432 1.482 1.00 88.50 158 GLY A O 1
ATOM 1131 N N . ALA A 1 159 ? 29.211 -8.819 1.732 1.00 90.50 159 ALA A N 1
ATOM 1132 C CA . ALA A 1 159 ? 28.134 -9.718 2.149 1.00 90.50 159 ALA A CA 1
ATOM 1133 C C . ALA A 1 159 ? 27.176 -9.994 0.981 1.00 90.50 159 ALA A C 1
ATOM 1135 O O . ALA A 1 159 ? 26.760 -9.065 0.284 1.00 90.50 159 ALA A O 1
ATOM 1136 N N . GLY A 1 160 ? 26.837 -11.266 0.764 1.00 94.19 160 GLY A N 1
ATOM 1137 C CA . GLY A 1 160 ? 25.841 -11.704 -0.220 1.00 94.19 160 GLY A CA 1
ATOM 1138 C C . GLY A 1 160 ? 24.495 -12.070 0.416 1.00 94.19 160 GLY A C 1
ATOM 1139 O O . GLY A 1 160 ? 24.304 -11.953 1.627 1.00 94.19 160 GLY A O 1
ATOM 1140 N N . CYS A 1 161 ? 23.549 -12.575 -0.383 1.00 93.25 161 CYS A N 1
ATOM 1141 C CA . CYS A 1 161 ? 22.215 -12.947 0.113 1.00 93.25 161 CYS A CA 1
ATOM 1142 C C . CYS A 1 161 ? 22.252 -14.015 1.220 1.00 93.25 161 CYS A C 1
ATOM 1144 O O . CYS A 1 161 ? 21.520 -13.915 2.205 1.00 93.25 161 CYS A O 1
ATOM 1146 N N . ALA A 1 162 ? 23.160 -14.991 1.119 1.00 91.56 162 ALA A N 1
ATOM 1147 C CA . ALA A 1 162 ? 23.358 -15.999 2.160 1.00 91.56 162 ALA A CA 1
ATOM 1148 C C . ALA A 1 162 ? 23.842 -15.390 3.492 1.00 91.56 162 ALA A C 1
ATOM 1150 O O . ALA A 1 162 ? 23.441 -15.847 4.564 1.00 91.56 162 ALA A O 1
ATOM 1151 N N . ASP A 1 163 ? 24.659 -14.333 3.445 1.00 92.12 163 ASP A N 1
ATOM 1152 C CA . ASP A 1 163 ? 25.141 -13.646 4.645 1.00 92.12 163 ASP A CA 1
ATOM 1153 C C . ASP A 1 163 ? 24.030 -12.872 5.345 1.00 92.12 163 ASP A C 1
ATOM 1155 O O . ASP A 1 163 ? 23.950 -12.910 6.570 1.00 92.12 163 ASP A O 1
ATOM 1159 N N . TYR A 1 164 ? 23.136 -12.235 4.586 1.00 92.81 164 TYR A N 1
ATOM 1160 C CA . TYR A 1 164 ? 21.972 -11.540 5.141 1.00 92.81 164 TYR A CA 1
ATOM 1161 C C . TYR A 1 164 ? 21.049 -12.492 5.908 1.00 92.81 164 TYR A C 1
ATOM 1163 O O . TYR A 1 164 ? 20.559 -12.141 6.983 1.00 92.81 164 TYR A O 1
ATOM 1171 N N . VAL A 1 165 ? 20.865 -13.715 5.404 1.00 90.56 165 VAL A N 1
ATOM 1172 C CA . VAL A 1 165 ? 20.106 -14.759 6.108 1.00 90.56 165 VAL A CA 1
ATOM 1173 C C . VAL A 1 165 ? 20.861 -15.244 7.347 1.00 90.56 165 VAL A C 1
ATOM 1175 O O . VAL A 1 165 ? 20.282 -15.322 8.429 1.00 90.56 165 VAL A O 1
ATOM 1178 N N . ARG A 1 166 ? 22.162 -15.537 7.217 1.00 90.56 166 ARG A N 1
ATOM 1179 C CA . ARG A 1 166 ? 23.001 -16.049 8.315 1.00 90.56 166 ARG A CA 1
ATOM 1180 C C . ARG A 1 166 ? 23.149 -15.055 9.469 1.00 90.56 166 ARG A C 1
ATOM 1182 O O . ARG A 1 166 ? 23.227 -15.470 10.619 1.00 90.56 166 ARG A O 1
ATOM 1189 N N . GLN A 1 167 ? 23.194 -13.761 9.166 1.00 89.19 167 GLN A N 1
ATOM 1190 C CA . GLN A 1 167 ? 23.323 -12.678 10.146 1.00 89.19 167 GLN A CA 1
ATOM 1191 C C . GLN A 1 167 ? 21.971 -12.165 10.653 1.00 89.19 167 GLN A C 1
ATOM 1193 O O . GLN A 1 167 ? 21.933 -11.152 11.343 1.00 89.19 167 GLN A O 1
ATOM 1198 N N . PHE A 1 168 ? 20.869 -12.841 10.310 1.00 86.69 168 PHE A N 1
ATOM 1199 C CA . PHE A 1 168 ? 19.519 -12.461 10.720 1.00 86.69 168 PHE A CA 1
ATOM 1200 C C . PHE A 1 168 ? 19.112 -11.041 10.293 1.00 86.69 168 PHE A C 1
ATOM 1202 O O . PHE A 1 168 ? 18.289 -10.414 10.945 1.00 86.69 168 PHE A O 1
ATOM 1209 N N . ARG A 1 169 ? 19.626 -10.529 9.168 1.00 90.62 169 ARG A N 1
ATOM 1210 C CA . ARG A 1 169 ? 19.177 -9.234 8.624 1.00 90.62 169 ARG A CA 1
ATOM 1211 C C . ARG A 1 169 ? 17.791 -9.347 7.999 1.00 90.62 169 ARG A C 1
ATOM 1213 O O . ARG A 1 169 ? 16.951 -8.466 8.154 1.00 90.62 169 ARG A O 1
ATOM 1220 N N . CYS A 1 170 ? 17.534 -10.450 7.300 1.00 90.38 170 CYS A N 1
ATOM 1221 C CA . CYS A 1 170 ? 16.259 -10.685 6.637 1.00 90.38 170 CYS A CA 1
ATOM 1222 C C . CYS A 1 170 ? 15.906 -12.176 6.581 1.00 90.38 170 CYS A C 1
ATOM 1224 O O . CYS A 1 170 ? 16.784 -13.044 6.546 1.00 90.38 170 CYS A O 1
ATOM 1226 N N . ARG A 1 171 ? 14.607 -12.486 6.592 1.00 88.81 171 ARG A N 1
ATOM 1227 C CA . ARG A 1 171 ? 14.074 -13.848 6.471 1.00 88.81 171 ARG A CA 1
ATOM 1228 C C . ARG A 1 171 ? 12.628 -13.805 5.987 1.00 88.81 171 ARG A C 1
ATOM 1230 O O . ARG A 1 171 ? 11.843 -12.980 6.434 1.00 88.81 171 ARG A O 1
ATOM 1237 N N . GLY A 1 172 ? 12.254 -14.761 5.136 1.00 79.19 172 GLY A N 1
ATOM 1238 C CA . GLY A 1 172 ? 10.852 -14.960 4.751 1.00 79.19 172 GLY A CA 1
ATOM 1239 C C . GLY A 1 172 ? 10.272 -13.839 3.886 1.00 79.19 172 GLY A C 1
ATOM 1240 O O . GLY A 1 172 ? 9.073 -13.593 3.951 1.00 79.19 172 GLY A O 1
ATOM 1241 N N . GLY A 1 173 ? 11.112 -13.158 3.102 1.00 86.06 173 GLY A N 1
ATOM 1242 C CA . GLY A 1 173 ? 10.680 -12.084 2.207 1.00 86.06 173 GLY A CA 1
ATOM 1243 C C . GLY A 1 173 ? 10.633 -10.703 2.859 1.00 86.06 173 GLY A C 1
ATOM 1244 O O . GLY A 1 173 ? 10.039 -9.795 2.289 1.00 86.06 173 GLY A O 1
ATOM 1245 N N . ALA A 1 174 ? 11.233 -10.526 4.038 1.00 85.94 174 ALA A N 1
ATOM 1246 C CA . ALA A 1 174 ? 11.262 -9.248 4.740 1.00 85.94 174 ALA A CA 1
ATOM 1247 C C . ALA A 1 174 ? 12.508 -9.109 5.625 1.00 85.94 174 ALA A C 1
ATOM 1249 O O . ALA A 1 174 ? 13.110 -10.100 6.048 1.00 85.94 174 ALA A O 1
ATOM 1250 N N . PHE A 1 175 ? 12.875 -7.865 5.933 1.00 91.12 175 PHE A N 1
ATOM 1251 C CA . PHE A 1 175 ? 13.857 -7.564 6.975 1.00 91.12 175 PHE A CA 1
ATOM 1252 C C . PHE A 1 175 ? 13.282 -7.876 8.354 1.00 91.12 175 PHE A C 1
ATOM 1254 O O . PHE A 1 175 ? 12.077 -7.740 8.582 1.00 91.12 175 PHE A O 1
ATOM 1261 N N . LEU A 1 176 ? 14.142 -8.317 9.272 1.00 87.81 176 LEU A N 1
ATOM 1262 C CA . LEU A 1 176 ? 13.733 -8.477 10.662 1.00 87.81 176 LEU A CA 1
ATOM 1263 C C . LEU A 1 176 ? 13.560 -7.103 11.314 1.00 87.81 176 LEU A C 1
ATOM 1265 O O . LEU A 1 176 ? 14.164 -6.113 10.903 1.00 87.81 176 LEU A O 1
ATOM 1269 N N . LYS A 1 177 ? 12.731 -7.050 12.357 1.00 84.81 177 LYS A N 1
ATOM 1270 C CA . LYS A 1 177 ? 12.499 -5.819 13.111 1.00 84.81 177 LYS A CA 1
ATOM 1271 C C . LYS A 1 177 ? 13.810 -5.321 13.729 1.00 84.81 177 LYS A C 1
ATOM 1273 O O . LYS A 1 177 ? 14.429 -6.058 14.492 1.00 84.81 177 LYS A O 1
ATOM 1278 N N . GLY A 1 178 ? 14.178 -4.072 13.457 1.00 84.06 178 GLY A N 1
ATOM 1279 C CA . GLY A 1 178 ? 15.440 -3.466 13.895 1.00 84.06 178 GLY A CA 1
ATOM 1280 C C . GLY A 1 178 ? 16.612 -3.677 12.929 1.00 84.06 178 GLY A C 1
ATOM 1281 O O . GLY A 1 178 ? 17.692 -3.145 13.171 1.00 84.06 178 GLY A O 1
ATOM 1282 N N . GLU A 1 179 ? 16.409 -4.416 11.836 1.00 93.19 179 GLU A N 1
ATOM 1283 C CA . GLU A 1 179 ? 17.415 -4.709 10.807 1.00 93.19 179 GLU A CA 1
ATOM 1284 C C . GLU A 1 179 ? 17.137 -3.990 9.478 1.00 93.19 179 GLU A C 1
ATOM 1286 O O . GLU A 1 179 ? 17.829 -4.196 8.481 1.00 93.19 179 GLU A O 1
ATOM 1291 N N . GLU A 1 180 ? 16.146 -3.098 9.455 1.00 92.25 180 GLU A N 1
ATOM 1292 C CA . GLU A 1 180 ? 15.733 -2.340 8.271 1.00 92.25 180 GLU A CA 1
ATOM 1293 C C . GLU A 1 180 ? 16.829 -1.383 7.780 1.00 92.25 180 GLU A C 1
ATOM 1295 O O . GLU A 1 180 ? 16.852 -1.010 6.609 1.00 92.25 180 GLU A O 1
ATOM 1300 N N . TRP A 1 181 ? 17.777 -1.022 8.651 1.00 91.62 181 TRP A N 1
ATOM 1301 C CA . TRP A 1 181 ? 18.946 -0.222 8.285 1.00 91.62 181 TRP A CA 1
ATOM 1302 C C . TRP A 1 181 ? 19.826 -0.914 7.240 1.00 91.62 181 TRP A C 1
ATOM 1304 O O . TRP A 1 181 ? 20.518 -0.223 6.501 1.00 91.62 181 TRP A O 1
ATOM 1314 N N . ALA A 1 182 ? 19.792 -2.249 7.151 1.00 90.31 182 ALA A N 1
ATOM 1315 C CA . ALA A 1 182 ? 20.580 -3.022 6.195 1.00 90.31 182 ALA A CA 1
ATOM 1316 C C . ALA A 1 182 ? 19.960 -3.061 4.782 1.00 90.31 182 ALA A C 1
ATOM 1318 O O . ALA A 1 182 ? 20.524 -3.715 3.901 1.00 90.31 182 ALA A O 1
ATOM 1319 N N . ALA A 1 183 ? 18.814 -2.401 4.569 1.00 90.94 183 ALA A N 1
ATOM 1320 C CA . ALA A 1 183 ? 18.104 -2.303 3.295 1.00 90.94 183 ALA A CA 1
ATOM 1321 C C . ALA A 1 183 ? 18.546 -1.093 2.446 1.00 90.94 183 ALA A C 1
ATOM 1323 O O . ALA A 1 183 ? 19.312 -0.230 2.881 1.00 90.94 183 ALA A O 1
ATOM 1324 N N . GLY A 1 184 ? 18.012 -0.993 1.227 1.00 88.31 184 GLY A N 1
ATOM 1325 C CA . GLY A 1 184 ? 18.115 0.210 0.405 1.00 88.31 184 GLY A CA 1
ATOM 1326 C C . GLY A 1 184 ? 19.454 0.389 -0.312 1.00 88.31 184 GLY A C 1
ATOM 1327 O O . GLY A 1 184 ? 20.352 -0.455 -0.279 1.00 88.31 184 GLY A O 1
ATOM 1328 N N . ALA A 1 185 ? 19.582 1.518 -1.014 1.00 88.00 185 ALA A N 1
ATOM 1329 C CA . ALA A 1 185 ? 20.685 1.775 -1.942 1.00 88.00 185 ALA A CA 1
ATOM 1330 C C . ALA A 1 185 ? 22.073 1.750 -1.281 1.00 88.00 185 ALA A C 1
ATOM 1332 O O . ALA A 1 185 ? 23.027 1.306 -1.917 1.00 88.00 185 ALA A O 1
ATOM 1333 N N . THR A 1 186 ? 22.170 2.151 -0.009 1.00 88.38 186 THR A N 1
ATOM 1334 C CA . THR A 1 186 ? 23.412 2.118 0.783 1.00 88.38 186 THR A CA 1
ATOM 1335 C C . THR A 1 186 ? 24.036 0.724 0.826 1.00 88.38 186 THR A C 1
ATOM 1337 O O . THR A 1 186 ? 25.253 0.602 0.813 1.00 88.38 186 THR A O 1
ATOM 1340 N N . TYR A 1 187 ? 23.206 -0.321 0.803 1.00 90.00 187 TYR A N 1
ATOM 1341 C CA . TYR A 1 187 ? 23.630 -1.721 0.828 1.00 90.00 187 TYR A CA 1
ATOM 1342 C C . TYR A 1 187 ? 23.357 -2.434 -0.497 1.00 90.00 187 TYR A C 1
ATOM 1344 O O . TYR A 1 187 ? 23.085 -3.632 -0.526 1.00 90.00 187 TYR A O 1
ATOM 1352 N N . ALA A 1 188 ? 23.387 -1.690 -1.604 1.00 90.69 188 ALA A N 1
ATOM 1353 C CA . ALA A 1 188 ? 23.101 -2.190 -2.947 1.00 90.69 188 ALA A CA 1
ATOM 1354 C C . ALA A 1 188 ? 21.720 -2.868 -3.090 1.00 90.69 188 ALA A C 1
ATOM 1356 O O . ALA A 1 188 ? 21.552 -3.769 -3.906 1.00 90.69 188 ALA A O 1
ATOM 1357 N N . SER A 1 189 ? 20.719 -2.394 -2.337 1.00 93.00 189 SER A N 1
ATOM 1358 C CA . SER A 1 189 ? 19.300 -2.793 -2.405 1.00 93.00 189 SER A CA 1
ATOM 1359 C C . SER A 1 189 ? 19.037 -4.303 -2.242 1.00 93.00 189 SER A C 1
ATOM 1361 O O . SER A 1 189 ? 18.507 -4.931 -3.164 1.00 93.00 189 SER A O 1
ATOM 1363 N N . PRO A 1 190 ? 19.348 -4.917 -1.084 1.00 92.69 190 PRO A N 1
ATOM 1364 C CA . PRO A 1 190 ? 19.125 -6.350 -0.864 1.00 92.69 190 PRO A CA 1
ATOM 1365 C C . PRO A 1 190 ? 17.669 -6.778 -1.088 1.00 92.69 190 PRO A C 1
ATOM 1367 O O . PRO A 1 190 ? 17.425 -7.883 -1.563 1.00 92.69 190 PRO A O 1
ATOM 1370 N N . GLU A 1 191 ? 16.693 -5.900 -0.839 1.00 92.38 191 GLU A N 1
ATOM 1371 C CA . GLU A 1 191 ? 15.267 -6.125 -1.122 1.00 92.38 191 GLU A CA 1
ATOM 1372 C C . GLU A 1 191 ? 14.948 -6.360 -2.606 1.00 92.38 191 GLU A C 1
ATOM 1374 O O . GLU A 1 191 ? 13.875 -6.849 -2.939 1.00 92.38 191 GLU A O 1
ATOM 1379 N N . LYS A 1 192 ? 15.866 -6.025 -3.517 1.00 91.31 192 LYS A N 1
ATOM 1380 C CA . LYS A 1 192 ? 15.719 -6.251 -4.965 1.00 91.31 192 LYS A CA 1
ATOM 1381 C C . LYS A 1 192 ? 16.520 -7.447 -5.465 1.00 91.31 192 LYS A C 1
ATOM 1383 O O . LYS A 1 192 ? 16.298 -7.896 -6.589 1.00 91.31 192 LYS A O 1
ATOM 1388 N N . HIS A 1 193 ? 17.434 -7.958 -4.645 1.00 90.75 193 HIS A N 1
ATOM 1389 C CA . HIS A 1 193 ? 18.424 -8.956 -5.045 1.00 90.75 193 HIS A CA 1
ATOM 1390 C C . HIS A 1 193 ? 18.325 -10.265 -4.266 1.00 90.75 193 HIS A C 1
ATOM 1392 O O . HIS A 1 193 ? 18.624 -11.315 -4.828 1.00 90.75 193 HIS A O 1
ATOM 1398 N N . CYS A 1 194 ? 17.819 -10.226 -3.037 1.00 92.75 194 CYS A N 1
ATOM 1399 C CA . CYS A 1 194 ? 17.716 -11.379 -2.159 1.00 92.75 194 CYS A CA 1
ATOM 1400 C C . CYS A 1 194 ? 16.254 -11.714 -1.859 1.00 92.75 194 CYS A C 1
ATOM 1402 O O . CYS A 1 194 ? 15.498 -10.899 -1.326 1.00 92.75 194 CYS A O 1
ATOM 1404 N N . CYS A 1 195 ? 15.859 -12.946 -2.149 1.00 92.25 195 CYS A N 1
ATOM 1405 C CA . CYS A 1 195 ? 14.513 -13.466 -1.931 1.00 92.25 195 CYS A CA 1
ATOM 1406 C C . CYS A 1 195 ? 14.117 -13.431 -0.463 1.00 92.25 195 CYS A C 1
ATOM 1408 O O . CYS A 1 195 ? 13.007 -13.031 -0.123 1.00 92.25 195 CYS A O 1
ATOM 1410 N N . ALA A 1 196 ? 15.053 -13.766 0.427 1.00 90.56 196 ALA A N 1
ATOM 1411 C CA . ALA A 1 196 ? 14.828 -13.685 1.864 1.00 90.56 196 ALA A CA 1
ATOM 1412 C C . ALA A 1 196 ? 14.544 -12.254 2.351 1.00 90.56 196 ALA A C 1
ATOM 1414 O O . ALA A 1 196 ? 13.896 -12.104 3.386 1.00 90.56 196 ALA A O 1
ATOM 1415 N N . CYS A 1 197 ? 14.985 -11.236 1.602 1.00 91.50 197 CYS A N 1
ATOM 1416 C CA . CYS A 1 197 ? 14.853 -9.820 1.940 1.00 91.50 197 CYS A CA 1
ATOM 1417 C C . CYS A 1 197 ? 13.714 -9.105 1.196 1.00 91.50 197 CYS A C 1
ATOM 1419 O O . CYS A 1 197 ? 13.571 -7.894 1.345 1.00 91.50 197 CYS A O 1
ATOM 1421 N N . GLY A 1 198 ? 12.907 -9.828 0.413 1.00 89.31 198 GLY A N 1
ATOM 1422 C CA . GLY A 1 198 ? 11.718 -9.268 -0.237 1.00 89.31 198 GLY A CA 1
ATOM 1423 C C . GLY A 1 198 ? 11.819 -9.087 -1.745 1.00 89.31 198 GLY A C 1
ATOM 1424 O O . GLY A 1 198 ? 10.916 -8.493 -2.334 1.00 89.31 198 GLY A O 1
ATOM 1425 N N . LYS A 1 199 ? 12.856 -9.643 -2.391 1.00 89.56 199 LYS A N 1
ATOM 1426 C CA . LYS A 1 199 ? 12.873 -9.728 -3.854 1.00 89.56 199 LYS A CA 1
ATOM 1427 C C . LYS A 1 199 ? 11.639 -10.518 -4.313 1.00 89.56 199 LYS A C 1
ATOM 1429 O O . LYS A 1 199 ? 11.475 -11.665 -3.894 1.00 89.56 199 LYS A O 1
ATOM 1434 N N . PRO A 1 200 ? 10.776 -9.949 -5.170 1.00 78.19 200 PRO A N 1
ATOM 1435 C CA . PRO A 1 200 ? 9.617 -10.671 -5.667 1.00 78.19 200 PRO A CA 1
ATOM 1436 C C . PRO A 1 200 ? 10.049 -11.801 -6.612 1.00 78.19 200 PRO A C 1
ATOM 1438 O O . PRO A 1 200 ? 11.066 -11.703 -7.313 1.00 78.19 200 PRO A O 1
ATOM 1441 N N . ALA A 1 201 ? 9.259 -12.875 -6.662 1.00 73.69 201 ALA A N 1
ATOM 1442 C CA . ALA A 1 201 ? 9.399 -13.894 -7.697 1.00 73.69 201 ALA A CA 1
ATOM 1443 C C . ALA A 1 201 ? 9.240 -13.258 -9.089 1.00 73.69 201 ALA A C 1
ATOM 1445 O O . ALA A 1 201 ? 8.405 -12.370 -9.289 1.00 73.69 201 ALA A O 1
ATOM 1446 N N . ALA A 1 202 ? 10.044 -13.697 -10.060 1.00 59.16 202 ALA A N 1
ATOM 1447 C CA . ALA A 1 202 ? 9.938 -13.208 -11.430 1.00 59.16 202 ALA A CA 1
ATOM 1448 C C . ALA A 1 202 ? 8.564 -13.612 -11.995 1.00 59.16 202 ALA A C 1
ATOM 1450 O O . ALA A 1 202 ? 8.317 -14.788 -12.241 1.00 59.16 202 ALA A O 1
ATOM 1451 N N . GLY A 1 203 ? 7.657 -12.641 -12.139 1.00 52.84 203 GLY A N 1
ATOM 1452 C CA . GLY A 1 203 ? 6.273 -12.865 -12.578 1.00 52.84 203 GLY A CA 1
ATOM 1453 C C . GLY A 1 203 ? 5.198 -12.589 -11.522 1.00 52.84 203 GLY A C 1
ATOM 1454 O O . GLY A 1 203 ? 4.017 -12.602 -11.862 1.00 52.84 203 GLY A O 1
ATOM 1455 N N . ALA A 1 204 ? 5.563 -12.276 -10.273 1.00 44.12 204 ALA A N 1
ATOM 1456 C CA . ALA A 1 204 ? 4.611 -11.702 -9.329 1.00 44.12 204 ALA A CA 1
ATOM 1457 C C . ALA A 1 204 ? 4.259 -10.281 -9.797 1.00 44.12 204 ALA A C 1
ATOM 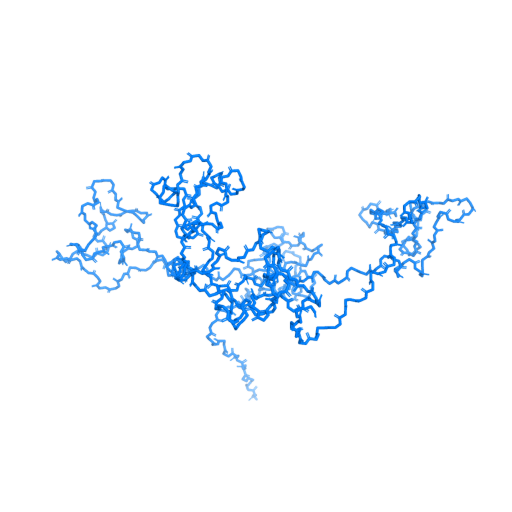1459 O O . ALA A 1 204 ? 5.102 -9.382 -9.771 1.00 44.12 204 ALA A O 1
ATOM 1460 N N . ALA A 1 205 ? 3.028 -10.092 -10.280 1.00 40.38 205 ALA A N 1
ATOM 1461 C CA . ALA A 1 205 ? 2.513 -8.768 -10.597 1.00 40.38 205 ALA A CA 1
ATOM 1462 C C . ALA A 1 205 ? 2.697 -7.856 -9.369 1.00 40.38 205 ALA A C 1
ATOM 1464 O O . ALA A 1 205 ? 2.416 -8.301 -8.250 1.00 40.38 205 ALA A O 1
ATOM 1465 N N . PRO A 1 206 ? 3.179 -6.610 -9.540 1.00 39.84 206 PRO A N 1
ATOM 1466 C CA . PRO A 1 206 ? 3.250 -5.677 -8.426 1.00 39.84 206 PRO A CA 1
ATOM 1467 C C . PRO A 1 206 ? 1.858 -5.558 -7.788 1.00 39.84 206 PRO A C 1
ATOM 1469 O O . PRO A 1 206 ? 0.858 -5.637 -8.514 1.00 39.84 206 PRO A O 1
ATOM 1472 N N . PRO A 1 207 ? 1.760 -5.381 -6.456 1.00 45.31 207 PRO A N 1
ATOM 1473 C CA . PRO A 1 207 ? 0.478 -5.080 -5.833 1.00 45.31 207 PRO A CA 1
ATOM 1474 C C . PRO A 1 207 ? -0.165 -3.908 -6.589 1.00 45.31 207 PRO A C 1
ATOM 1476 O O . PRO A 1 207 ? 0.564 -2.999 -7.007 1.00 45.31 207 PRO A O 1
ATOM 1479 N N . PRO A 1 208 ? -1.491 -3.937 -6.829 1.00 39.00 208 PRO A N 1
ATOM 1480 C CA . PRO A 1 208 ? -2.150 -2.886 -7.585 1.00 39.00 208 PRO A CA 1
ATOM 1481 C C . PRO A 1 208 ? -1.801 -1.547 -6.943 1.00 39.00 208 PRO A C 1
ATOM 1483 O O . PRO A 1 208 ? -2.017 -1.348 -5.746 1.00 39.00 208 PRO A O 1
ATOM 1486 N N . LEU A 1 209 ? -1.207 -0.657 -7.741 1.00 37.38 209 LEU A N 1
ATOM 1487 C CA . LEU A 1 209 ? -0.978 0.716 -7.321 1.00 37.38 209 LEU A CA 1
ATOM 1488 C C . LEU A 1 209 ? -2.316 1.283 -6.828 1.00 37.38 209 LEU A C 1
ATOM 1490 O O . LEU A 1 209 ? -3.352 0.978 -7.436 1.00 37.38 209 LEU A O 1
ATOM 1494 N N . PRO A 1 210 ? -2.320 2.091 -5.750 1.00 41.41 210 PRO A N 1
ATOM 1495 C CA . PRO A 1 210 ? -3.521 2.818 -5.373 1.00 41.41 210 PRO A CA 1
ATOM 1496 C C . PRO A 1 210 ? -4.060 3.532 -6.620 1.00 41.41 210 PRO A C 1
ATOM 1498 O O . PRO A 1 210 ? -3.253 4.033 -7.417 1.00 41.41 210 PRO A O 1
ATOM 1501 N N . PRO A 1 211 ? -5.390 3.539 -6.836 1.00 37.84 211 PRO A N 1
ATOM 1502 C CA . PRO A 1 211 ? -5.959 4.231 -7.979 1.00 37.84 211 PRO A CA 1
ATOM 1503 C C . PRO A 1 211 ? -5.406 5.660 -7.988 1.00 37.84 211 PRO A C 1
ATOM 1505 O O . PRO A 1 211 ? -5.318 6.272 -6.916 1.00 37.84 211 PRO A O 1
ATOM 1508 N N . PRO A 1 212 ? -4.977 6.179 -9.155 1.00 37.66 212 PRO A N 1
ATOM 1509 C CA . PRO A 1 212 ? -4.491 7.545 -9.229 1.00 37.66 212 PRO A CA 1
ATOM 1510 C C . PRO A 1 212 ? -5.545 8.457 -8.593 1.00 37.66 212 PRO A C 1
ATOM 1512 O O . PRO A 1 212 ? -6.743 8.224 -8.811 1.00 37.66 212 PRO A O 1
ATOM 1515 N N . PRO A 1 213 ? -5.134 9.453 -7.784 1.00 36.94 213 PRO A N 1
ATOM 1516 C CA . PRO A 1 213 ? -6.084 10.396 -7.221 1.00 36.94 213 PRO A CA 1
ATOM 1517 C C . PRO A 1 213 ? -6.950 10.944 -8.362 1.00 36.94 213 PRO A C 1
ATOM 1519 O O . PRO A 1 213 ? -6.429 11.132 -9.472 1.00 36.94 213 PRO A O 1
ATOM 1522 N N . PRO A 1 214 ? -8.259 11.166 -8.132 1.00 41.34 214 PRO A N 1
ATOM 1523 C CA . PRO A 1 214 ? -9.112 11.768 -9.147 1.00 41.34 214 PRO A CA 1
ATOM 1524 C C . PRO A 1 214 ? -8.407 13.019 -9.682 1.00 41.34 214 PRO A C 1
ATOM 1526 O O . PRO A 1 214 ? -7.783 13.731 -8.887 1.00 41.34 214 PRO A O 1
ATOM 1529 N N . PRO A 1 215 ? -8.427 13.270 -11.005 1.00 43.28 215 PRO A N 1
ATOM 1530 C CA . PRO A 1 215 ? -7.719 14.403 -11.575 1.00 43.28 215 PRO A CA 1
ATOM 1531 C C . PRO A 1 215 ? -8.148 15.657 -10.820 1.00 43.28 215 PRO A C 1
ATOM 1533 O O . PRO A 1 215 ? -9.326 16.016 -10.831 1.00 43.28 215 PRO A O 1
ATOM 1536 N N . SER A 1 216 ? -7.194 16.283 -10.123 1.00 47.50 216 SER A N 1
ATOM 1537 C CA . SER A 1 216 ? -7.412 17.566 -9.463 1.00 47.50 216 SER A CA 1
ATOM 1538 C C . SER A 1 216 ? -8.099 18.488 -10.469 1.00 47.50 216 SER A C 1
ATOM 1540 O O . SER A 1 216 ? -7.608 18.571 -11.604 1.00 47.50 216 SER A O 1
ATOM 1542 N N . PRO A 1 217 ? -9.206 19.170 -10.116 1.00 53.31 217 PRO A N 1
ATOM 1543 C CA . PRO A 1 217 ? -9.792 20.152 -11.012 1.00 53.31 217 PRO A CA 1
ATOM 1544 C C . PRO A 1 217 ? -8.680 21.110 -11.425 1.00 53.31 217 PRO A C 1
ATOM 1546 O O . PRO A 1 217 ? -7.948 21.642 -10.583 1.00 53.31 217 PRO A O 1
ATOM 1549 N N . ARG A 1 218 ? -8.478 21.238 -12.738 1.00 65.12 218 ARG A N 1
ATOM 1550 C CA . ARG A 1 218 ? -7.396 22.044 -13.295 1.00 65.12 218 ARG A CA 1
ATOM 1551 C C . ARG A 1 218 ? -7.605 23.455 -12.774 1.00 65.12 218 ARG A C 1
ATOM 1553 O O . ARG A 1 218 ? -8.625 24.072 -13.068 1.00 65.12 218 ARG A O 1
ATOM 1560 N N . ILE A 1 219 ? -6.670 23.963 -11.973 1.00 70.94 219 ILE A N 1
ATOM 1561 C CA . ILE A 1 219 ? -6.848 25.244 -11.275 1.00 70.94 219 ILE A CA 1
ATOM 1562 C C . ILE A 1 219 ? -7.171 26.391 -12.251 1.00 70.94 219 ILE A C 1
ATOM 1564 O O . ILE A 1 219 ? -7.906 27.307 -11.901 1.00 70.94 219 ILE A O 1
ATOM 1568 N N . CYS A 1 220 ? -6.734 26.283 -13.512 1.00 71.00 220 CYS A N 1
ATOM 1569 C CA . CYS A 1 220 ? -7.067 27.228 -14.581 1.00 71.00 220 CYS A CA 1
ATOM 1570 C C . CYS A 1 220 ? -8.525 27.183 -15.053 1.00 71.00 220 CYS A C 1
ATOM 1572 O O . CYS A 1 220 ? -9.081 28.215 -15.414 1.00 71.00 220 CYS A O 1
ATOM 1574 N N . GLU A 1 221 ? -9.168 26.017 -15.031 1.00 72.56 221 GLU A N 1
ATOM 1575 C CA . GLU A 1 221 ? -10.605 25.910 -15.304 1.00 72.56 221 GLU A CA 1
ATOM 1576 C C . GLU A 1 221 ? -11.400 26.487 -14.121 1.00 72.56 221 GLU A C 1
ATOM 1578 O O . GLU A 1 221 ? -12.375 27.210 -14.316 1.00 72.56 221 GLU A O 1
ATOM 1583 N N . ALA A 1 222 ? -10.922 26.272 -12.888 1.00 72.69 222 ALA A N 1
ATOM 1584 C CA . ALA A 1 222 ? -11.567 26.769 -11.672 1.00 72.69 222 ALA A CA 1
ATOM 1585 C C . ALA A 1 222 ? -11.541 28.304 -11.521 1.00 72.69 222 ALA A C 1
ATOM 1587 O O . ALA A 1 222 ? -12.414 28.860 -10.852 1.00 72.69 222 ALA A O 1
ATOM 1588 N N . VAL A 1 223 ? -10.565 28.996 -12.123 1.00 81.69 223 VAL A N 1
ATOM 1589 C CA . VAL A 1 223 ? -10.418 30.466 -12.031 1.00 81.69 223 VAL A CA 1
ATOM 1590 C C . VAL A 1 223 ? -11.160 31.217 -13.135 1.00 81.69 223 VAL A C 1
ATOM 1592 O O . VAL A 1 223 ? -11.418 32.407 -12.982 1.00 81.69 223 VAL A O 1
ATOM 1595 N N . HIS A 1 224 ? -11.551 30.545 -14.225 1.00 79.81 224 HIS A N 1
ATOM 1596 C CA . HIS A 1 224 ? -12.185 31.190 -15.383 1.00 79.81 224 HIS A CA 1
ATOM 1597 C C . HIS A 1 224 ? -13.516 31.884 -15.049 1.00 79.81 224 HIS A C 1
ATOM 1599 O O . HIS A 1 224 ? -13.877 32.859 -15.703 1.00 79.81 224 HIS A O 1
ATOM 1605 N N . ALA A 1 225 ? -14.222 31.403 -14.022 1.00 81.69 225 ALA A N 1
ATOM 1606 C CA . ALA A 1 225 ? -15.484 31.963 -13.539 1.00 81.69 225 ALA A CA 1
ATOM 1607 C C . ALA A 1 225 ? -15.337 32.803 -12.251 1.00 81.69 225 ALA A C 1
ATOM 1609 O O . ALA A 1 225 ? -16.337 33.111 -11.602 1.00 81.69 225 ALA A O 1
ATOM 1610 N N . ARG A 1 226 ? -14.106 33.146 -11.844 1.00 90.69 226 ARG A N 1
ATOM 1611 C CA . ARG A 1 226 ? -13.805 33.850 -10.587 1.00 90.69 226 ARG A CA 1
ATOM 1612 C C . ARG A 1 226 ? -13.228 35.244 -10.843 1.00 90.69 226 ARG A C 1
ATOM 1614 O O . ARG A 1 226 ? -12.714 35.532 -11.920 1.00 90.69 226 ARG A O 1
ATOM 1621 N N . ALA A 1 227 ? -13.300 36.117 -9.843 1.00 93.38 227 ALA A N 1
ATOM 1622 C CA . ALA A 1 227 ? -12.740 37.464 -9.914 1.00 93.38 227 ALA A CA 1
ATOM 1623 C C . ALA A 1 227 ? -11.260 37.482 -9.497 1.00 93.38 227 ALA A C 1
ATOM 1625 O O . ALA A 1 227 ? -10.930 37.087 -8.379 1.00 93.38 227 ALA A O 1
ATOM 1626 N N . ASP A 1 228 ? -10.381 37.993 -10.365 1.00 94.00 228 ASP A N 1
ATOM 1627 C CA . ASP A 1 228 ? -8.969 38.221 -10.035 1.00 94.00 228 ASP A CA 1
ATOM 1628 C C . ASP A 1 228 ? -8.814 39.499 -9.198 1.00 94.00 228 ASP A C 1
ATOM 1630 O O . ASP A 1 228 ? -8.883 40.619 -9.716 1.00 94.00 228 ASP A O 1
ATOM 1634 N N . LEU A 1 229 ? -8.584 39.346 -7.894 1.00 95.75 229 LEU A N 1
ATOM 1635 C CA . LEU A 1 229 ? -8.454 40.468 -6.965 1.00 95.75 229 LEU A CA 1
ATOM 1636 C C . LEU A 1 229 ? -7.218 41.329 -7.246 1.00 95.75 229 LEU A C 1
ATOM 1638 O O . LEU A 1 229 ? -7.209 42.515 -6.908 1.00 95.75 229 LEU A O 1
ATOM 1642 N N . ARG A 1 230 ? -6.194 40.777 -7.908 1.00 94.81 230 ARG A N 1
ATOM 1643 C CA . ARG A 1 230 ? -4.971 41.515 -8.256 1.00 94.81 230 ARG A CA 1
ATOM 1644 C C . ARG A 1 230 ? -5.180 42.475 -9.423 1.00 94.81 230 ARG A C 1
ATOM 1646 O O . ARG A 1 230 ? -4.405 43.415 -9.573 1.00 94.81 230 ARG A O 1
ATOM 1653 N N . ARG A 1 231 ? -6.251 42.288 -10.202 1.00 92.56 231 ARG A N 1
ATOM 1654 C CA . ARG A 1 231 ? -6.643 43.172 -11.313 1.00 92.56 231 ARG A CA 1
ATOM 1655 C C . ARG A 1 231 ? -7.602 44.292 -10.905 1.00 92.56 231 ARG A C 1
ATOM 1657 O O . ARG A 1 231 ? -7.903 45.154 -11.730 1.00 92.56 231 ARG A O 1
ATOM 1664 N N . LEU A 1 232 ? -8.088 44.291 -9.663 1.00 92.75 232 LEU A N 1
ATOM 1665 C CA . LEU A 1 232 ? -8.921 45.371 -9.136 1.00 92.75 232 LEU A CA 1
ATOM 1666 C C . LEU A 1 232 ? -8.119 46.673 -8.988 1.00 92.75 232 LEU A C 1
ATOM 1668 O O . LEU A 1 232 ? -6.888 46.674 -8.951 1.00 92.75 232 LEU A O 1
ATOM 1672 N N . ARG A 1 233 ? -8.829 47.802 -8.895 1.00 90.81 233 ARG A N 1
ATOM 1673 C CA . ARG A 1 233 ? -8.249 49.118 -8.595 1.00 90.81 233 ARG A CA 1
ATOM 1674 C C . ARG A 1 233 ? -8.933 49.698 -7.345 1.00 90.81 233 ARG A C 1
ATOM 1676 O O . ARG A 1 233 ? -10.087 50.104 -7.466 1.00 90.81 233 ARG A O 1
ATOM 1683 N N . PRO A 1 234 ? -8.259 49.753 -6.178 1.00 91.81 234 PRO A N 1
ATOM 1684 C CA . PRO A 1 234 ? -6.899 49.264 -5.919 1.00 91.81 234 PRO A CA 1
ATOM 1685 C C . PRO A 1 234 ? -6.807 47.720 -5.927 1.00 91.81 234 PRO A C 1
ATOM 1687 O O . PRO A 1 234 ? -7.812 47.055 -5.665 1.00 91.81 234 PRO A O 1
ATOM 1690 N N . PRO A 1 235 ? -5.624 47.135 -6.212 1.00 94.06 235 PRO A N 1
ATOM 1691 C CA . PRO A 1 235 ? -5.422 45.692 -6.112 1.00 94.06 235 PRO A CA 1
ATOM 1692 C C . PRO A 1 235 ? -5.684 45.198 -4.693 1.00 94.06 235 PRO A C 1
ATOM 1694 O O . PRO A 1 235 ? -5.236 45.810 -3.723 1.00 94.06 235 PRO A O 1
ATOM 1697 N N . ALA A 1 236 ? -6.361 44.063 -4.578 1.00 95.94 236 ALA A N 1
ATOM 1698 C CA . ALA A 1 236 ? -6.739 43.476 -3.301 1.00 95.94 236 ALA A CA 1
ATOM 1699 C C . ALA A 1 236 ? -6.144 42.071 -3.122 1.00 95.94 236 ALA A C 1
ATOM 1701 O O . ALA A 1 236 ? -5.593 41.475 -4.051 1.00 95.94 236 ALA A O 1
ATOM 1702 N N . TRP A 1 237 ? -6.255 41.556 -1.902 1.00 95.56 237 TRP A N 1
ATOM 1703 C CA . TRP A 1 237 ? -5.901 40.188 -1.513 1.00 95.56 237 TRP A CA 1
ATOM 1704 C C . TRP A 1 237 ? -7.146 39.476 -0.982 1.00 95.56 237 TRP A C 1
ATOM 1706 O O . TRP A 1 237 ? -8.132 40.149 -0.682 1.00 95.56 237 TRP A O 1
ATOM 1716 N N . CYS A 1 238 ? -7.115 38.146 -0.842 1.00 96.56 238 CYS A N 1
ATOM 1717 C CA . CYS A 1 238 ? -8.277 37.380 -0.370 1.00 96.56 238 CYS A CA 1
ATOM 1718 C C . CYS A 1 238 ? -8.844 37.932 0.952 1.00 96.56 238 CYS A C 1
ATOM 1720 O O . CYS A 1 238 ? -10.047 38.159 1.035 1.00 96.56 238 CYS A O 1
ATOM 1722 N N . ALA A 1 239 ? -7.987 38.320 1.904 1.00 95.38 239 ALA A N 1
ATOM 1723 C CA . ALA A 1 239 ? -8.383 38.945 3.174 1.00 95.38 239 ALA A CA 1
ATOM 1724 C C . ALA A 1 239 ? -9.278 40.197 3.035 1.00 95.38 239 ALA A C 1
ATOM 1726 O O . ALA A 1 239 ? -10.058 40.503 3.931 1.00 95.38 239 ALA A O 1
ATOM 1727 N N . ALA A 1 240 ? -9.254 40.904 1.898 1.00 95.12 240 ALA A N 1
ATOM 1728 C CA . ALA A 1 240 ? -10.169 42.024 1.647 1.00 95.12 240 ALA A CA 1
ATOM 1729 C C . ALA A 1 240 ? -11.640 41.586 1.463 1.00 95.12 240 ALA A C 1
ATOM 1731 O O . ALA A 1 240 ? -12.525 42.433 1.349 1.00 95.12 240 ALA A O 1
ATOM 1732 N N . ARG A 1 241 ? -11.910 40.276 1.396 1.00 94.81 241 ARG A N 1
ATOM 1733 C CA . ARG A 1 241 ? -13.242 39.669 1.261 1.00 94.81 241 ARG A CA 1
ATOM 1734 C C . ARG A 1 241 ? -13.711 38.944 2.528 1.00 94.81 241 ARG A C 1
ATOM 1736 O O . ARG A 1 241 ? -14.738 38.283 2.468 1.00 94.81 241 ARG A O 1
ATOM 1743 N N . SER A 1 242 ? -13.030 39.085 3.670 1.00 94.69 242 SER A N 1
ATOM 1744 C CA . SER A 1 242 ? -13.433 38.411 4.923 1.00 94.69 242 SER A CA 1
ATOM 1745 C C . SER A 1 242 ? -14.834 38.797 5.423 1.00 94.69 242 SER A C 1
ATOM 1747 O O . SER A 1 242 ? -15.450 38.032 6.148 1.00 94.69 242 SER A O 1
ATOM 1749 N N . ALA A 1 243 ? -15.378 39.940 4.997 1.00 93.94 243 ALA A N 1
ATOM 1750 C CA . ALA A 1 243 ? -16.742 40.349 5.345 1.00 93.94 243 ALA A CA 1
ATOM 1751 C C . ALA A 1 243 ? -17.847 39.643 4.525 1.00 93.94 243 ALA A C 1
ATOM 1753 O O . ALA A 1 243 ? -19.025 39.812 4.828 1.00 93.94 243 ALA A O 1
ATOM 1754 N N . ASP A 1 244 ? -17.501 38.899 3.466 1.00 95.19 244 ASP A N 1
ATOM 1755 C CA . ASP A 1 244 ? -18.464 38.219 2.590 1.00 95.19 244 ASP A CA 1
ATOM 1756 C C . ASP A 1 244 ? -17.909 36.862 2.127 1.00 95.19 244 ASP A C 1
ATOM 1758 O O . ASP A 1 244 ? -17.117 36.769 1.180 1.00 95.19 244 ASP A O 1
ATOM 1762 N N . LYS A 1 245 ? -18.374 35.793 2.787 1.00 94.38 245 LYS A N 1
ATOM 1763 C CA . LYS A 1 245 ? -18.010 34.399 2.492 1.00 94.38 245 LYS A CA 1
ATOM 1764 C C . LYS A 1 245 ? -18.242 34.023 1.027 1.00 94.38 245 LYS A C 1
ATOM 1766 O O . LYS A 1 245 ? -17.376 33.419 0.393 1.00 94.38 245 LYS A O 1
ATOM 1771 N N . ALA A 1 246 ? -19.373 34.426 0.451 1.00 93.62 246 ALA A N 1
ATOM 1772 C CA . ALA A 1 246 ? -19.709 34.084 -0.927 1.00 93.62 246 ALA A CA 1
ATOM 1773 C C . ALA A 1 246 ? -18.826 34.837 -1.934 1.00 93.62 246 ALA A C 1
ATOM 1775 O O . ALA A 1 246 ? -18.464 34.285 -2.978 1.00 93.62 246 ALA A O 1
ATOM 1776 N N . ALA A 1 247 ? -18.460 36.087 -1.640 1.00 93.62 247 ALA A N 1
ATOM 1777 C CA . ALA A 1 247 ? -17.509 36.841 -2.452 1.00 93.62 247 ALA A CA 1
ATOM 1778 C C . ALA A 1 247 ? -16.078 36.300 -2.321 1.00 93.62 247 ALA A C 1
ATOM 1780 O O . ALA A 1 247 ? -15.347 36.297 -3.314 1.00 93.62 247 ALA A O 1
ATOM 1781 N N . CYS A 1 248 ? -15.689 35.820 -1.135 1.00 95.94 248 CYS A N 1
ATOM 1782 C CA . CYS A 1 248 ? -14.410 35.156 -0.905 1.00 95.94 248 CYS A CA 1
ATOM 1783 C C . CYS A 1 248 ? -14.259 33.919 -1.802 1.00 95.94 248 CYS A C 1
ATOM 1785 O O . CYS A 1 248 ? -13.320 33.832 -2.589 1.00 95.94 248 CYS A O 1
ATOM 1787 N N . GLU A 1 249 ? -15.229 33.004 -1.784 1.00 93.62 249 GLU A N 1
ATOM 1788 C CA . GLU A 1 249 ? -15.157 31.753 -2.555 1.00 93.62 249 GLU A CA 1
ATOM 1789 C C . GLU A 1 249 ? -15.258 31.951 -4.080 1.00 93.62 249 GLU A C 1
ATOM 1791 O O . GLU A 1 249 ? -14.923 31.053 -4.855 1.00 93.62 249 GLU A O 1
ATOM 1796 N N . LYS A 1 250 ? -15.670 33.140 -4.538 1.00 94.88 250 LYS A N 1
ATOM 1797 C CA . LYS A 1 250 ? -15.736 33.526 -5.961 1.00 94.88 250 LYS A CA 1
ATOM 1798 C C . LYS A 1 250 ? -14.521 34.324 -6.437 1.00 94.88 250 LYS A C 1
ATOM 1800 O O . LYS A 1 250 ? -14.527 34.834 -7.559 1.00 94.88 250 LYS A O 1
ATOM 1805 N N . ALA A 1 251 ? -13.479 34.432 -5.620 1.00 95.25 251 ALA A N 1
ATOM 1806 C CA . ALA A 1 251 ? -12.291 35.220 -5.914 1.00 95.25 251 ALA A CA 1
ATOM 1807 C C . ALA A 1 251 ? -11.017 34.366 -6.028 1.00 95.25 251 ALA A C 1
ATOM 1809 O O . ALA A 1 251 ? -10.950 33.217 -5.581 1.00 95.25 251 ALA A O 1
ATOM 1810 N N . PHE A 1 252 ? -9.994 34.940 -6.656 1.00 95.94 252 PHE A N 1
ATOM 1811 C CA . PHE A 1 252 ? -8.631 34.417 -6.681 1.00 95.94 252 PHE A CA 1
ATOM 1812 C C . PHE A 1 252 ? -7.625 35.568 -6.760 1.00 95.94 252 PHE A C 1
ATOM 1814 O O . PHE A 1 252 ? -7.987 36.712 -7.036 1.00 95.94 252 PHE A O 1
ATOM 1821 N N . VAL A 1 253 ? -6.352 35.265 -6.534 1.00 95.00 253 VAL A N 1
ATOM 1822 C CA . VAL A 1 253 ? -5.234 36.193 -6.737 1.00 95.00 253 VAL A CA 1
ATOM 1823 C C . VAL A 1 253 ? -4.236 35.576 -7.715 1.00 95.00 253 VAL A C 1
ATOM 1825 O O . VAL A 1 253 ? -3.995 34.367 -7.668 1.00 95.00 253 VAL A O 1
ATOM 1828 N N . SER A 1 254 ? -3.679 36.384 -8.620 1.00 93.50 254 SER A N 1
ATOM 1829 C CA . SER A 1 254 ? -2.682 35.926 -9.591 1.00 93.50 254 SER A CA 1
ATOM 1830 C C . SER A 1 254 ? -1.405 36.764 -9.609 1.00 93.50 254 SER A C 1
ATOM 1832 O O . SER A 1 254 ? -1.405 37.954 -9.287 1.00 93.50 254 SER A O 1
ATOM 1834 N N . TRP A 1 255 ? -0.308 36.122 -10.010 1.00 90.81 255 TRP A N 1
ATOM 1835 C CA . TRP A 1 255 ? 0.991 36.758 -10.224 1.00 90.81 255 TRP A CA 1
ATOM 1836 C C . TRP A 1 255 ? 1.567 36.274 -11.548 1.00 90.81 255 TRP A C 1
ATOM 1838 O O . TRP A 1 255 ? 1.621 35.069 -11.801 1.00 90.81 255 TRP A O 1
ATOM 1848 N N . ASP A 1 256 ? 1.992 37.210 -12.390 1.00 87.81 256 ASP A N 1
ATOM 1849 C CA . ASP A 1 256 ? 2.731 36.901 -13.609 1.00 87.81 256 ASP A CA 1
ATOM 1850 C C . ASP A 1 256 ? 4.231 36.838 -13.259 1.00 87.81 256 ASP A C 1
ATOM 1852 O O . ASP A 1 256 ? 4.807 37.826 -12.799 1.00 87.81 256 ASP A O 1
ATOM 1856 N N . LEU A 1 257 ? 4.848 35.667 -13.438 1.00 83.56 257 LEU A N 1
ATOM 1857 C CA . LEU A 1 257 ? 6.292 35.440 -13.312 1.00 83.56 257 LEU A CA 1
ATOM 1858 C C . LEU A 1 257 ? 6.900 35.172 -14.702 1.00 83.56 257 LEU A C 1
ATOM 1860 O O . LEU A 1 257 ? 6.161 34.794 -15.619 1.00 83.56 257 LEU A O 1
ATOM 1864 N N . PRO A 1 258 ? 8.228 35.317 -14.884 1.00 78.56 258 PRO A N 1
ATOM 1865 C CA . PRO A 1 258 ? 8.898 34.977 -16.144 1.00 78.56 258 PRO A CA 1
ATOM 1866 C C . PRO A 1 258 ? 8.632 33.537 -16.618 1.00 78.56 258 PRO A C 1
ATOM 1868 O O . PRO A 1 258 ? 8.520 33.291 -17.816 1.00 78.56 258 PRO A O 1
ATOM 1871 N N . GLU A 1 259 ? 8.484 32.594 -15.686 1.00 76.50 259 GLU A N 1
ATOM 1872 C CA . GLU A 1 259 ? 8.266 31.165 -15.940 1.00 76.50 259 GLU A CA 1
ATOM 1873 C C . GLU A 1 259 ? 6.779 30.793 -16.114 1.00 76.50 259 GLU A C 1
ATOM 1875 O O . GLU A 1 259 ? 6.457 29.641 -16.409 1.00 76.50 259 GLU A O 1
ATOM 1880 N N . GLY A 1 260 ? 5.858 31.749 -15.934 1.00 80.06 260 GLY A N 1
ATOM 1881 C CA . GLY A 1 260 ? 4.418 31.552 -16.109 1.00 80.06 260 GLY A CA 1
ATOM 1882 C C . GLY A 1 260 ? 3.554 32.252 -15.057 1.00 80.06 260 GLY A C 1
ATOM 1883 O O . GLY A 1 260 ? 4.036 32.926 -14.151 1.00 80.06 260 GLY A O 1
ATOM 1884 N N . ARG A 1 261 ? 2.229 32.094 -15.170 1.00 85.88 261 ARG A N 1
ATOM 1885 C CA . ARG A 1 261 ? 1.270 32.669 -14.214 1.00 85.88 261 ARG A CA 1
ATOM 1886 C C . ARG A 1 261 ? 1.035 31.724 -13.038 1.00 85.88 261 ARG A C 1
ATOM 1888 O O . ARG A 1 261 ? 0.629 30.580 -13.246 1.00 85.88 261 ARG A O 1
ATOM 1895 N N . LEU A 1 262 ? 1.200 32.222 -11.816 1.00 90.00 262 LEU A N 1
ATOM 1896 C CA . LEU A 1 262 ? 0.755 31.552 -10.594 1.00 90.00 262 LEU A CA 1
ATOM 1897 C C . LEU A 1 262 ? -0.623 32.058 -10.177 1.00 90.00 262 LEU A C 1
ATOM 1899 O O . LEU A 1 262 ? -0.941 33.238 -10.346 1.00 90.00 262 LEU A O 1
ATOM 1903 N N . VAL A 1 263 ? -1.428 31.168 -9.603 1.00 91.94 263 VAL A N 1
ATOM 1904 C CA . VAL A 1 263 ? -2.755 31.489 -9.077 1.00 91.94 263 VAL A CA 1
ATOM 1905 C C . VAL A 1 263 ? -2.961 30.844 -7.708 1.00 91.94 263 VAL A C 1
ATOM 1907 O O . VAL A 1 263 ? -2.622 29.676 -7.517 1.00 91.94 263 VAL A O 1
ATOM 1910 N N . SER A 1 264 ? -3.574 31.587 -6.785 1.00 93.25 264 SER A N 1
ATOM 1911 C CA . SER A 1 264 ? -4.154 31.057 -5.547 1.00 93.25 264 SER A CA 1
ATOM 1912 C C . SER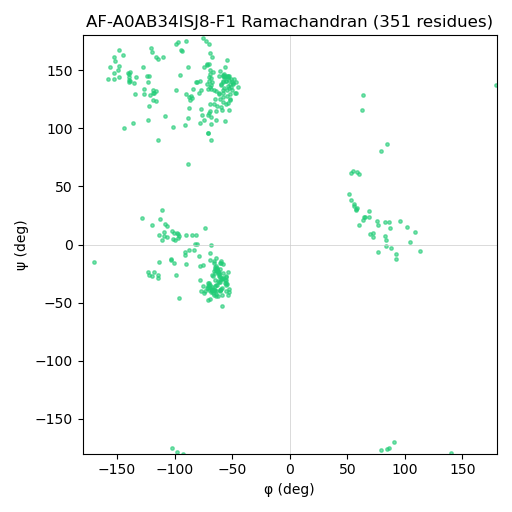 A 1 264 ? -5.653 31.325 -5.514 1.00 93.25 264 SER A C 1
ATOM 1914 O O . SER A 1 264 ? -6.094 32.449 -5.762 1.00 93.25 264 SER A O 1
ATOM 1916 N N . LEU A 1 265 ? -6.441 30.307 -5.174 1.00 93.62 265 LEU A N 1
ATOM 1917 C CA . LEU A 1 265 ? -7.875 30.464 -4.950 1.00 93.62 265 LEU A CA 1
ATOM 1918 C C . LEU A 1 265 ? -8.114 31.071 -3.572 1.00 93.62 265 LEU A C 1
ATOM 1920 O O . LEU A 1 265 ? -7.437 30.702 -2.613 1.00 93.62 265 LEU A O 1
ATOM 1924 N N . CYS A 1 266 ? -9.091 31.966 -3.475 1.00 95.88 266 CYS A N 1
ATOM 1925 C CA . CYS A 1 266 ? -9.585 32.405 -2.182 1.00 95.88 266 CYS A CA 1
ATOM 1926 C C . CYS A 1 266 ? -10.576 31.364 -1.631 1.00 95.88 266 CYS A C 1
ATOM 1928 O O . CYS A 1 266 ? -11.381 30.806 -2.386 1.00 95.88 266 CYS A O 1
ATOM 1930 N N . PHE A 1 267 ? -10.509 31.098 -0.329 1.00 95.75 267 PHE A N 1
ATOM 1931 C CA . PHE A 1 267 ? -11.454 30.248 0.392 1.00 95.75 267 PHE A CA 1
ATOM 1932 C C . PHE A 1 267 ? -11.764 30.864 1.753 1.00 95.75 267 PHE A C 1
ATOM 1934 O O . PHE A 1 267 ? -10.909 31.521 2.350 1.00 95.75 267 PHE A O 1
ATOM 1941 N N . TYR A 1 268 ? -12.993 30.682 2.223 1.00 96.12 268 TYR A N 1
ATOM 1942 C CA . TYR A 1 268 ? -13.403 31.196 3.519 1.00 96.12 268 TYR A CA 1
ATOM 1943 C C . TYR A 1 268 ? -13.126 30.158 4.599 1.00 96.12 268 TYR A C 1
ATOM 1945 O O . TYR A 1 268 ? -13.490 28.993 4.447 1.00 96.12 268 TYR A O 1
ATOM 1953 N N . ASP A 1 269 ? -12.465 30.576 5.667 1.00 94.81 269 ASP A N 1
ATOM 1954 C CA . ASP A 1 269 ? -12.175 29.741 6.819 1.00 94.81 269 ASP A CA 1
ATOM 1955 C C . ASP A 1 269 ? -13.168 30.071 7.935 1.00 94.81 269 ASP A C 1
ATOM 1957 O O . ASP A 1 269 ? -13.024 31.075 8.632 1.00 94.81 269 ASP A O 1
ATOM 1961 N N . ASP A 1 270 ? -14.185 29.220 8.090 1.00 92.75 270 ASP A N 1
ATOM 1962 C CA . ASP A 1 270 ? -15.244 29.394 9.091 1.00 92.75 270 ASP A CA 1
ATOM 1963 C C . ASP A 1 270 ? -14.725 29.333 10.537 1.00 92.75 270 ASP A C 1
ATOM 1965 O O . ASP A 1 270 ? -15.391 29.820 11.447 1.00 92.75 270 ASP A O 1
ATOM 1969 N N . VAL A 1 271 ? -13.548 28.741 10.773 1.00 92.31 271 VAL A N 1
ATOM 1970 C CA . VAL A 1 271 ? -12.970 28.631 12.122 1.00 92.31 271 VAL A CA 1
ATOM 1971 C C . VAL A 1 271 ? -12.404 29.971 12.581 1.00 92.31 271 VAL A C 1
ATOM 1973 O O . VAL A 1 271 ? -12.480 30.306 13.762 1.00 92.31 271 VAL A O 1
ATOM 1976 N N . TYR A 1 272 ? -11.835 30.731 11.647 1.00 91.94 272 TYR A N 1
ATOM 1977 C CA . TYR A 1 272 ? -11.157 31.996 11.926 1.00 91.94 272 TYR A CA 1
ATOM 1978 C C . TYR A 1 272 ? -11.909 33.223 11.388 1.00 91.94 272 TYR A C 1
ATOM 1980 O O . TYR A 1 272 ? -11.406 34.336 11.518 1.00 91.94 272 TYR A O 1
ATOM 1988 N N . ASP A 1 273 ? -13.101 33.023 10.813 1.00 94.44 273 ASP A N 1
ATOM 1989 C CA . ASP A 1 273 ? -13.966 34.067 10.243 1.00 94.44 273 ASP A CA 1
ATOM 1990 C C . ASP A 1 273 ? -13.231 34.950 9.213 1.00 94.44 273 ASP A C 1
ATOM 1992 O O . ASP A 1 273 ? -13.385 36.172 9.148 1.00 94.44 273 ASP A O 1
ATOM 1996 N N . GLU A 1 274 ? -12.361 34.333 8.405 1.00 95.62 274 GLU A N 1
ATOM 1997 C CA . GLU A 1 274 ? -11.468 35.060 7.503 1.00 95.62 274 GLU A CA 1
ATOM 1998 C C . GLU A 1 274 ? -11.338 34.424 6.116 1.00 95.62 274 GLU A C 1
ATOM 2000 O O . GLU A 1 274 ? -11.392 33.208 5.931 1.00 95.62 274 GLU A O 1
ATOM 2005 N N . CYS A 1 275 ? -11.124 35.269 5.106 1.00 96.62 275 CYS A N 1
ATOM 2006 C CA . CYS A 1 275 ? -10.880 34.831 3.740 1.00 96.62 275 CYS A CA 1
ATOM 2007 C C . CYS A 1 275 ? -9.382 34.591 3.501 1.00 96.62 275 CYS A C 1
ATOM 2009 O O . CYS A 1 275 ? -8.588 35.532 3.395 1.00 96.62 275 CYS A O 1
ATOM 2011 N N . LYS A 1 276 ? -9.003 33.319 3.370 1.00 96.44 276 LYS A N 1
ATOM 2012 C CA . LYS A 1 276 ? -7.632 32.855 3.129 1.00 96.44 276 LYS A CA 1
ATOM 2013 C C . LYS A 1 276 ? -7.396 32.549 1.656 1.00 96.44 276 LYS A C 1
ATOM 2015 O O . LYS A 1 276 ? -8.307 32.576 0.831 1.00 96.44 276 LYS A O 1
ATOM 2020 N N . GLN A 1 277 ? -6.142 32.272 1.315 1.00 94.94 277 GLN A N 1
ATOM 2021 C CA . GLN A 1 277 ? -5.730 31.870 -0.027 1.00 94.94 277 GLN A CA 1
ATOM 2022 C C . GLN A 1 277 ? -5.040 30.507 0.006 1.00 94.94 277 GLN A C 1
ATOM 2024 O O . GLN A 1 277 ? -4.319 30.200 0.954 1.00 94.94 277 GLN A O 1
ATOM 2029 N N . THR A 1 278 ? -5.241 29.694 -1.028 1.00 92.00 278 THR A N 1
ATOM 2030 C CA . THR A 1 278 ? -4.515 28.427 -1.191 1.00 92.00 278 THR A CA 1
ATOM 2031 C C . THR A 1 278 ? -3.039 28.669 -1.504 1.00 92.00 278 THR A C 1
ATOM 2033 O O . THR A 1 278 ? -2.649 29.756 -1.946 1.00 92.00 278 THR A O 1
ATOM 2036 N N . GLU A 1 279 ? -2.215 27.630 -1.374 1.00 89.19 279 GLU A N 1
ATOM 2037 C CA . GLU A 1 279 ? -0.851 27.663 -1.907 1.00 89.19 279 GLU A CA 1
ATOM 2038 C C . GLU A 1 279 ? -0.858 28.036 -3.405 1.00 89.19 279 GLU A C 1
ATOM 2040 O O . GLU A 1 279 ? -1.716 27.531 -4.147 1.00 89.19 279 GLU A O 1
ATOM 2045 N N . PRO A 1 280 ? 0.047 28.925 -3.860 1.00 89.44 280 PRO A N 1
ATOM 2046 C CA . PRO A 1 280 ? 0.138 29.307 -5.265 1.00 89.44 280 PRO A CA 1
ATOM 2047 C C . PRO A 1 280 ? 0.460 28.102 -6.144 1.00 89.44 280 PRO A C 1
ATOM 2049 O O . PRO A 1 280 ? 1.412 27.367 -5.884 1.00 89.44 280 PRO A O 1
ATOM 2052 N N . ARG A 1 281 ? -0.308 27.912 -7.218 1.00 87.50 281 ARG A N 1
ATOM 2053 C CA . ARG A 1 281 ? -0.050 26.858 -8.207 1.00 87.50 281 ARG A CA 1
ATOM 2054 C C . ARG A 1 281 ? 0.097 27.447 -9.604 1.00 87.50 281 ARG A C 1
ATOM 2056 O O . ARG A 1 281 ? -0.584 28.423 -9.928 1.00 87.50 281 ARG A O 1
ATOM 2063 N N . PRO A 1 282 ? 0.972 26.872 -10.443 1.00 83.94 282 PRO A N 1
ATOM 2064 C CA . PRO A 1 282 ? 1.143 27.341 -11.803 1.00 83.94 282 PRO A CA 1
ATOM 2065 C C . PRO A 1 282 ? -0.091 27.014 -12.632 1.00 83.94 282 PRO A C 1
ATOM 2067 O O . PRO A 1 282 ? -0.638 25.910 -12.580 1.00 83.94 282 PRO A O 1
ATOM 2070 N N . CYS A 1 283 ? -0.517 27.997 -13.416 1.00 73.88 283 CYS A N 1
ATOM 2071 C CA . CYS A 1 283 ? -1.622 27.845 -14.332 1.00 73.88 283 CYS A CA 1
ATOM 2072 C C . CYS A 1 283 ? -1.122 27.325 -15.684 1.00 73.88 283 CYS A C 1
ATOM 2074 O O . CYS A 1 283 ? -1.068 28.052 -16.675 1.00 73.8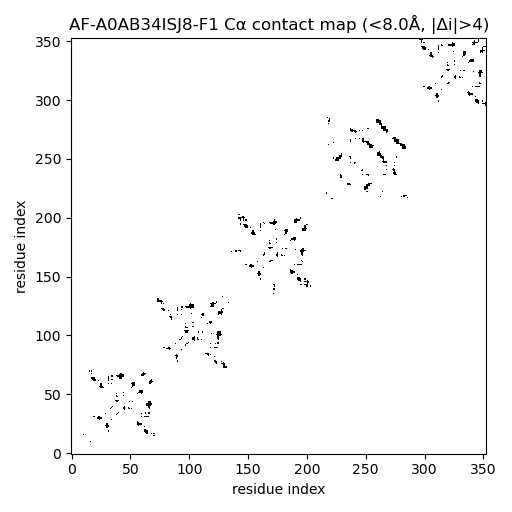8 283 CYS A O 1
ATOM 2076 N N . LEU A 1 284 ? -0.688 26.064 -15.702 1.00 63.62 284 LEU A N 1
ATOM 2077 C CA . LEU A 1 284 ? -0.244 25.408 -16.927 1.00 63.62 284 LEU A CA 1
ATOM 2078 C C . LEU A 1 284 ? -1.455 24.854 -17.678 1.00 63.62 284 LEU A C 1
ATOM 2080 O O . LEU A 1 284 ? -2.323 24.203 -17.090 1.00 63.62 284 LEU A O 1
ATOM 2084 N N . ALA A 1 285 ? -1.502 25.103 -18.989 1.00 55.56 285 ALA A N 1
ATOM 2085 C CA . ALA A 1 285 ? -2.400 24.374 -19.875 1.00 55.56 285 ALA A CA 1
ATOM 2086 C C . ALA A 1 285 ? -2.158 22.864 -19.690 1.00 55.56 285 ALA A C 1
ATOM 2088 O O . ALA A 1 285 ? -1.018 22.456 -19.440 1.00 55.56 285 ALA A O 1
ATOM 2089 N N . PRO A 1 286 ? -3.203 22.023 -19.773 1.00 55.59 286 PRO A N 1
ATOM 2090 C CA . PRO A 1 286 ? -3.018 20.590 -19.631 1.00 55.59 286 PRO A CA 1
ATOM 2091 C C . PRO A 1 286 ? -1.986 20.089 -20.649 1.00 55.59 286 PRO A C 1
ATOM 2093 O O . PRO A 1 286 ? -2.013 20.537 -21.801 1.00 55.59 286 PRO A O 1
ATOM 2096 N N . PRO A 1 287 ? -1.107 19.144 -20.270 1.00 51.41 287 PRO A N 1
ATOM 2097 C CA . PRO A 1 287 ? -0.342 18.422 -21.272 1.00 51.41 287 PRO A CA 1
ATOM 2098 C C . PRO A 1 287 ? -1.331 17.762 -22.251 1.00 51.41 287 PRO A C 1
ATOM 2100 O O . PRO A 1 287 ? -2.421 17.349 -21.827 1.00 51.41 287 PRO A O 1
ATOM 2103 N N . PRO A 1 288 ? -1.002 17.687 -23.554 1.00 46.16 288 PRO A N 1
ATOM 2104 C CA . PRO A 1 288 ? -1.864 17.026 -24.528 1.00 46.16 288 PRO A CA 1
ATOM 2105 C C . PRO A 1 288 ? -2.184 15.599 -24.055 1.00 46.16 288 PRO A C 1
ATOM 2107 O O . PRO A 1 288 ? -1.337 14.971 -23.409 1.00 46.16 288 PRO A O 1
ATOM 2110 N N . PRO A 1 289 ? -3.399 15.083 -24.327 1.00 46.34 289 PRO A N 1
ATOM 2111 C CA . PRO A 1 289 ? -3.776 13.748 -23.888 1.00 46.34 289 PRO A CA 1
ATOM 2112 C C . PRO A 1 289 ? -2.758 12.725 -24.410 1.00 46.34 289 PRO A C 1
ATOM 2114 O O . PRO A 1 289 ? -2.303 12.852 -25.553 1.00 46.34 289 PRO A O 1
ATOM 2117 N N . PRO A 1 290 ? -2.392 11.714 -23.601 1.00 45.44 290 PRO A N 1
ATOM 2118 C CA . PRO A 1 290 ? -1.539 10.645 -24.087 1.00 45.44 290 PRO A CA 1
ATOM 2119 C C . PRO A 1 290 ? -2.220 9.977 -25.293 1.00 45.44 290 PRO A C 1
ATOM 2121 O O . PRO A 1 290 ? -3.444 9.800 -25.276 1.00 45.44 290 PRO A O 1
ATOM 2124 N N . PRO A 1 291 ? -1.467 9.620 -26.349 1.00 43.78 291 PRO A N 1
ATOM 2125 C CA . PRO A 1 291 ? -2.043 8.917 -27.487 1.00 43.78 291 PRO A CA 1
ATOM 2126 C C . PRO A 1 291 ? -2.701 7.606 -27.014 1.00 43.78 291 PRO A C 1
ATOM 2128 O O . PRO A 1 291 ? -2.214 6.990 -26.060 1.00 43.78 291 PRO A O 1
ATOM 2131 N N . PRO A 1 292 ? -3.814 7.177 -27.640 1.00 41.66 292 PRO A N 1
ATOM 2132 C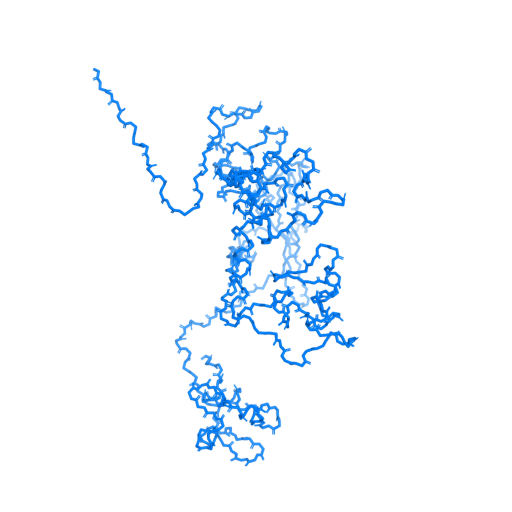 CA . PRO A 1 292 ? -4.551 5.996 -27.203 1.00 41.66 292 PRO A CA 1
ATOM 2133 C C . PRO A 1 292 ? -3.673 4.733 -27.255 1.00 41.66 292 PRO A C 1
ATOM 2135 O O . PRO A 1 292 ? -2.784 4.638 -28.107 1.00 41.66 292 PRO A O 1
ATOM 2138 N N . PRO A 1 293 ? -3.910 3.745 -26.369 1.00 49.56 293 PRO A N 1
ATOM 2139 C CA . PRO A 1 293 ? -3.150 2.505 -26.353 1.00 49.56 293 PRO A CA 1
ATOM 2140 C C . PRO A 1 293 ? -3.526 1.660 -27.573 1.00 49.56 293 PRO A C 1
ATOM 2142 O O . PRO A 1 293 ? -4.508 0.921 -27.567 1.00 49.56 293 PRO A O 1
ATOM 2145 N N . TYR A 1 294 ? -2.738 1.765 -28.639 1.00 41.22 294 TYR A N 1
ATOM 2146 C CA . TYR A 1 294 ? -2.758 0.776 -29.710 1.00 41.22 294 TYR A CA 1
ATOM 2147 C C . TYR A 1 294 ? -2.052 -0.503 -29.231 1.00 41.22 294 TYR A C 1
ATOM 2149 O O . TYR A 1 294 ? -1.164 -0.423 -28.375 1.00 41.22 294 TYR A O 1
ATOM 2157 N N . PRO A 1 295 ? -2.393 -1.691 -29.769 1.00 50.44 295 PRO A N 1
ATOM 2158 C CA . PRO A 1 295 ? -1.543 -2.865 -29.612 1.00 50.44 295 PRO A CA 1
ATOM 2159 C C . PRO A 1 295 ? -0.164 -2.493 -30.154 1.00 50.44 295 PRO A C 1
ATOM 2161 O O . PRO A 1 295 ? -0.000 -2.311 -31.362 1.00 50.44 295 PRO A O 1
ATOM 2164 N N . ARG A 1 296 ? 0.799 -2.288 -29.249 1.00 59.50 296 ARG A N 1
ATOM 2165 C CA . ARG A 1 296 ? 2.122 -1.772 -29.588 1.00 59.50 296 ARG A CA 1
ATOM 2166 C C . ARG A 1 296 ? 2.862 -2.829 -30.395 1.00 59.50 296 ARG A C 1
ATOM 2168 O O . ARG A 1 296 ? 3.515 -3.713 -29.847 1.00 59.50 296 ARG A O 1
ATOM 2175 N N . ARG A 1 297 ? 2.705 -2.783 -31.718 1.00 76.50 297 ARG A N 1
ATOM 2176 C CA . ARG A 1 297 ? 3.486 -3.612 -32.630 1.00 76.50 297 ARG A CA 1
ATOM 2177 C C . ARG A 1 297 ? 4.901 -3.069 -32.588 1.00 76.50 297 ARG A C 1
ATOM 2179 O O . ARG A 1 297 ? 5.147 -1.939 -33.002 1.00 76.50 297 ARG A O 1
ATOM 2186 N N . CYS A 1 298 ? 5.815 -3.866 -32.055 1.00 88.00 298 CYS A N 1
ATOM 2187 C CA . CYS A 1 298 ? 7.218 -3.527 -32.133 1.00 88.00 298 CYS A CA 1
ATOM 2188 C C . CYS A 1 298 ? 7.631 -3.408 -33.606 1.00 88.00 298 CYS A C 1
ATOM 2190 O O . CYS A 1 298 ? 7.249 -4.237 -34.436 1.00 88.00 298 CYS A O 1
ATOM 2192 N N . ARG A 1 299 ? 8.416 -2.372 -33.917 1.00 91.62 299 ARG A N 1
ATOM 2193 C CA . ARG A 1 299 ? 9.098 -2.225 -35.202 1.00 91.62 299 ARG A CA 1
ATOM 2194 C C . ARG A 1 299 ? 10.587 -1.988 -34.973 1.00 91.62 299 ARG A C 1
ATOM 2196 O O . ARG A 1 299 ? 10.961 -1.150 -34.142 1.00 91.62 299 ARG A O 1
ATOM 2203 N N . ASP A 1 300 ? 11.412 -2.703 -35.730 1.00 94.25 300 ASP A N 1
ATOM 2204 C CA . ASP A 1 300 ? 12.859 -2.508 -35.723 1.00 94.25 300 ASP A CA 1
ATOM 2205 C C . ASP A 1 300 ? 13.194 -1.051 -36.059 1.00 94.25 300 ASP A C 1
ATOM 2207 O O . ASP A 1 300 ? 12.488 -0.391 -36.831 1.00 94.25 300 ASP A O 1
ATOM 2211 N N . THR A 1 301 ? 14.249 -0.522 -35.445 1.00 94.06 301 THR A N 1
ATOM 2212 C CA . THR A 1 301 ? 14.765 0.807 -35.776 1.00 94.06 301 THR A CA 1
ATOM 2213 C C . THR A 1 301 ? 15.244 0.787 -37.234 1.00 94.06 301 THR A C 1
ATOM 2215 O O . THR A 1 301 ? 16.132 -0.003 -37.560 1.00 94.06 301 THR A O 1
ATOM 2218 N N . PRO A 1 302 ? 14.675 1.614 -38.134 1.00 92.31 302 PRO A N 1
ATOM 2219 C CA . PRO A 1 302 ? 15.045 1.590 -39.544 1.00 92.31 302 PRO A CA 1
ATOM 2220 C C . PRO A 1 302 ? 16.541 1.832 -39.740 1.00 92.31 302 PRO A C 1
ATOM 2222 O O . PRO A 1 302 ? 17.102 2.751 -39.145 1.00 92.31 302 PRO A O 1
ATOM 2225 N N . SER A 1 303 ? 17.163 1.017 -40.593 1.00 91.94 303 SER A N 1
ATOM 2226 C CA . SER A 1 303 ? 18.584 1.124 -40.954 1.00 91.94 303 SER A CA 1
ATOM 2227 C C . SER A 1 303 ? 19.564 0.988 -39.782 1.00 91.94 303 SER A C 1
ATOM 2229 O O . SER A 1 303 ? 20.723 1.378 -39.912 1.00 91.94 303 SER A O 1
ATOM 2231 N N . TRP A 1 304 ? 19.126 0.452 -38.641 1.00 96.19 304 TRP A N 1
ATOM 2232 C CA . TRP A 1 304 ? 20.029 0.177 -37.533 1.00 96.19 304 TRP A CA 1
ATOM 2233 C C . TRP A 1 304 ? 20.947 -1.006 -37.858 1.00 96.19 304 TRP A C 1
ATOM 2235 O O . TRP A 1 304 ? 20.496 -2.058 -38.310 1.00 96.19 304 TRP A O 1
ATOM 2245 N N . THR A 1 305 ? 22.233 -0.827 -37.571 1.00 96.81 305 THR A N 1
ATOM 2246 C CA . THR A 1 305 ? 23.251 -1.877 -37.555 1.00 96.81 305 THR A CA 1
ATOM 2247 C C . THR A 1 305 ? 24.166 -1.647 -36.362 1.00 96.81 305 THR A C 1
ATOM 2249 O O . THR A 1 305 ? 24.496 -0.498 -36.054 1.00 96.81 305 THR A O 1
ATOM 2252 N N . ASN A 1 306 ? 24.630 -2.715 -35.725 1.00 95.44 306 ASN A N 1
ATOM 2253 C CA . ASN A 1 306 ? 25.623 -2.617 -34.663 1.00 95.44 306 ASN A CA 1
ATOM 2254 C C . ASN A 1 306 ? 27.019 -2.202 -35.207 1.00 95.44 306 ASN A C 1
ATOM 2256 O O . ASN A 1 306 ? 27.228 -2.165 -36.426 1.00 95.44 306 ASN A O 1
ATOM 2260 N N . PRO A 1 307 ? 28.014 -1.926 -34.335 1.00 96.88 307 PRO A N 1
ATOM 2261 C CA . PRO A 1 307 ? 29.385 -1.589 -34.751 1.00 96.88 307 PRO A CA 1
ATOM 2262 C C . PRO A 1 307 ? 30.087 -2.648 -35.622 1.00 96.88 307 PRO A C 1
ATOM 2264 O O . PRO A 1 307 ? 31.064 -2.336 -36.302 1.00 96.88 307 PRO A O 1
ATOM 2267 N N . TYR A 1 308 ? 29.573 -3.879 -35.637 1.00 96.06 308 TYR A N 1
ATOM 2268 C CA . TYR A 1 308 ? 30.054 -5.009 -36.437 1.00 96.06 308 TYR A CA 1
ATOM 2269 C C . TYR A 1 308 ? 29.247 -5.221 -37.729 1.00 96.06 308 TYR A C 1
ATOM 2271 O O . TYR A 1 308 ? 29.455 -6.211 -38.424 1.00 96.06 308 TYR A O 1
ATOM 2279 N N . ARG A 1 309 ? 28.368 -4.271 -38.086 1.00 96.06 309 ARG A N 1
ATOM 2280 C CA . ARG A 1 309 ? 27.496 -4.289 -39.276 1.00 96.06 309 ARG A CA 1
ATOM 2281 C C . ARG A 1 309 ? 26.427 -5.390 -39.275 1.00 96.06 309 ARG A C 1
ATOM 2283 O O . ARG A 1 309 ? 25.927 -5.744 -40.339 1.00 96.06 309 ARG A O 1
ATOM 2290 N N . LEU A 1 310 ? 26.048 -5.893 -38.102 1.00 96.50 310 LEU A N 1
ATOM 2291 C CA . LEU A 1 310 ? 24.892 -6.773 -37.938 1.00 96.50 310 LEU A CA 1
ATOM 2292 C C . LEU A 1 310 ? 23.615 -5.949 -37.760 1.00 96.50 310 LEU A C 1
ATOM 2294 O O . LEU A 1 310 ? 23.561 -5.078 -36.890 1.00 96.50 310 LEU A O 1
ATOM 2298 N N . ASP A 1 311 ? 22.591 -6.239 -38.558 1.00 97.69 311 ASP A N 1
ATOM 2299 C CA . ASP A 1 311 ? 21.238 -5.701 -38.393 1.00 97.69 311 ASP A CA 1
ATOM 2300 C C . ASP A 1 311 ? 20.356 -6.643 -37.549 1.00 97.69 311 ASP A C 1
ATOM 2302 O O . ASP A 1 311 ? 20.788 -7.708 -37.101 1.00 97.69 311 ASP A O 1
ATOM 2306 N N . CYS A 1 312 ? 19.096 -6.262 -37.328 1.00 96.81 312 CYS A N 1
ATOM 2307 C CA . CYS A 1 312 ? 18.153 -7.070 -36.550 1.00 96.81 312 CYS A CA 1
ATOM 2308 C C . CYS A 1 312 ? 17.888 -8.458 -37.160 1.00 96.81 312 CYS A C 1
ATOM 2310 O O . CYS A 1 312 ? 17.702 -9.424 -36.421 1.00 96.81 312 CYS A O 1
ATOM 2312 N N . GLY A 1 313 ? 17.931 -8.581 -38.491 1.00 95.81 313 GLY A N 1
ATOM 2313 C CA . GLY A 1 313 ? 17.818 -9.871 -39.170 1.00 95.81 313 GLY A CA 1
ATOM 2314 C C . GLY A 1 313 ? 19.064 -10.741 -38.986 1.00 95.81 313 GLY A C 1
ATOM 2315 O O . GLY A 1 313 ? 18.949 -11.960 -38.899 1.00 95.81 313 GLY A O 1
ATOM 2316 N N . GLY A 1 314 ? 20.247 -10.134 -38.888 1.00 96.62 314 GLY A N 1
ATOM 2317 C CA . GLY A 1 314 ? 21.500 -10.804 -38.544 1.00 96.62 314 GLY A CA 1
ATOM 2318 C C . GLY A 1 314 ? 21.461 -11.409 -37.143 1.00 96.62 314 GLY A C 1
ATOM 2319 O O . GLY A 1 314 ? 21.791 -12.579 -36.978 1.00 96.62 314 GLY A O 1
ATOM 2320 N N . TYR A 1 315 ? 20.951 -10.664 -36.157 1.00 96.69 315 TYR A N 1
ATOM 2321 C CA . TYR A 1 315 ? 20.759 -11.166 -34.788 1.00 96.69 315 TYR A CA 1
ATOM 2322 C C . TYR A 1 315 ? 19.829 -12.381 -34.706 1.00 96.69 315 TYR A C 1
ATOM 2324 O O . TYR A 1 315 ? 20.083 -13.294 -33.918 1.00 96.69 315 TYR A O 1
ATOM 2332 N N . GLU A 1 316 ? 18.768 -12.406 -35.516 1.00 95.69 316 GLU A N 1
ATOM 2333 C CA . GLU A 1 316 ? 17.869 -13.559 -35.608 1.00 95.69 316 GLU A CA 1
ATOM 2334 C C . GLU A 1 316 ? 18.530 -14.746 -36.319 1.00 95.69 316 GLU A C 1
ATOM 2336 O O . GLU A 1 316 ? 18.500 -15.870 -35.818 1.00 95.69 316 GLU A O 1
ATOM 2341 N N . LYS A 1 317 ? 19.171 -14.503 -37.469 1.00 97.00 317 LYS A N 1
ATOM 2342 C CA . LYS A 1 317 ? 19.814 -15.550 -38.281 1.00 97.00 317 LYS A CA 1
ATOM 2343 C C . LYS A 1 317 ? 20.985 -16.223 -37.574 1.00 97.00 317 LYS A C 1
ATOM 2345 O O . LYS A 1 317 ? 21.187 -17.419 -37.758 1.00 97.00 317 LYS A O 1
ATOM 2350 N N . GLU A 1 318 ? 21.749 -15.474 -36.788 1.00 94.94 318 GLU A N 1
ATOM 2351 C CA . GLU A 1 318 ? 22.870 -16.006 -36.007 1.00 94.94 318 GLU A CA 1
ATOM 2352 C C . GLU A 1 318 ? 22.431 -16.629 -34.674 1.00 94.94 318 GLU A C 1
ATOM 2354 O O . GLU A 1 318 ? 23.247 -17.229 -33.978 1.00 94.94 318 GLU A O 1
ATOM 2359 N N . GLY A 1 319 ? 21.142 -16.537 -34.323 1.00 94.94 319 GLY A N 1
ATOM 2360 C CA . GLY A 1 319 ? 20.588 -17.158 -33.120 1.00 94.94 319 GLY A CA 1
ATOM 2361 C C . GLY A 1 319 ? 20.906 -16.415 -31.822 1.00 94.94 319 GLY A C 1
ATOM 2362 O O . GLY A 1 319 ? 20.751 -16.981 -30.738 1.00 94.94 319 GLY A O 1
ATOM 2363 N N . HIS A 1 320 ? 21.323 -15.149 -31.903 1.00 96.69 320 HIS A N 1
ATOM 2364 C CA . HIS A 1 320 ? 21.530 -14.308 -30.721 1.00 96.69 320 HIS A CA 1
ATOM 2365 C C . HIS A 1 320 ? 20.192 -13.922 -30.088 1.00 96.69 320 HIS A C 1
ATOM 2367 O O . HIS A 1 320 ? 20.064 -13.901 -28.864 1.00 96.69 320 HIS A O 1
ATOM 2373 N N . CYS A 1 321 ? 19.173 -13.673 -30.913 1.00 96.50 321 CYS A N 1
ATOM 2374 C CA . CYS A 1 321 ? 17.831 -13.309 -30.472 1.00 96.50 321 CYS A CA 1
ATOM 2375 C C . CYS A 1 321 ? 16.760 -14.110 -31.213 1.00 96.50 321 CYS A C 1
ATOM 2377 O O . CYS A 1 321 ? 16.885 -14.367 -32.407 1.00 96.50 321 CYS A O 1
ATOM 2379 N N . HIS A 1 322 ? 15.676 -14.457 -30.524 1.00 93.56 322 HIS A N 1
ATOM 2380 C CA . HIS A 1 322 ? 14.532 -15.130 -31.127 1.00 93.56 322 HIS A CA 1
ATOM 2381 C C . HIS A 1 322 ? 13.251 -14.801 -30.361 1.00 93.56 322 HIS A C 1
ATOM 2383 O O . HIS A 1 322 ? 13.262 -14.703 -29.139 1.00 93.56 322 HIS A O 1
ATOM 2389 N N . GLY A 1 323 ? 12.127 -14.641 -31.063 1.00 84.44 323 GLY A N 1
ATOM 2390 C CA . GLY A 1 323 ? 10.814 -14.537 -30.414 1.00 84.44 323 GLY A CA 1
ATOM 2391 C C . GLY A 1 323 ? 10.681 -13.388 -29.405 1.00 84.44 323 GLY A C 1
ATOM 2392 O O . GLY A 1 323 ? 9.970 -13.526 -28.411 1.00 84.44 323 GLY A O 1
ATOM 2393 N N . GLY A 1 324 ? 11.380 -12.272 -29.623 1.00 90.00 324 GLY A N 1
ATOM 2394 C CA . GLY A 1 324 ? 11.285 -11.097 -28.757 1.00 90.00 324 GLY A CA 1
ATOM 2395 C C . GLY A 1 324 ? 12.149 -11.144 -27.501 1.00 90.00 324 GLY A C 1
ATOM 2396 O O . GLY A 1 324 ? 11.862 -10.430 -26.545 1.00 90.00 324 GLY A O 1
ATOM 2397 N N . HIS A 1 325 ? 13.177 -11.986 -27.472 1.00 92.06 325 HIS A N 1
ATOM 2398 C CA . HIS A 1 325 ? 14.122 -12.073 -26.369 1.00 92.06 325 HIS A CA 1
ATOM 2399 C C . HIS A 1 325 ? 15.489 -12.574 -26.852 1.00 92.06 325 HIS A C 1
ATOM 2401 O O . HIS A 1 325 ? 15.627 -13.158 -27.927 1.00 92.06 325 HIS A O 1
ATOM 2407 N N . VAL A 1 326 ? 16.520 -12.338 -26.043 1.00 94.44 326 VAL A N 1
ATOM 2408 C CA . VAL A 1 326 ? 17.851 -12.910 -26.263 1.00 94.44 326 VAL A CA 1
ATOM 2409 C C . VAL A 1 326 ? 17.842 -14.404 -25.947 1.00 94.44 326 VAL A C 1
ATOM 2411 O O . VAL A 1 326 ? 17.253 -14.835 -24.952 1.00 94.44 326 VAL A O 1
ATOM 2414 N N . VAL A 1 327 ? 18.496 -15.202 -26.785 1.00 95.00 327 VAL A N 1
ATOM 2415 C CA . VAL A 1 327 ? 18.604 -16.648 -26.570 1.00 95.00 327 VAL A CA 1
ATOM 2416 C C . VAL A 1 327 ? 19.498 -16.914 -25.345 1.00 95.00 327 VAL A C 1
ATOM 2418 O O . VAL A 1 327 ? 20.539 -16.262 -25.194 1.00 95.00 327 VAL A O 1
ATOM 2421 N N . PRO A 1 328 ? 19.138 -17.851 -24.445 1.00 93.19 328 PRO A N 1
ATOM 2422 C CA . PRO A 1 328 ? 19.977 -18.204 -23.300 1.00 93.19 328 PRO A CA 1
ATOM 2423 C C . PRO A 1 328 ? 21.415 -18.543 -23.719 1.00 93.19 328 PRO A C 1
ATOM 2425 O O . PRO A 1 328 ? 21.631 -19.346 -24.620 1.00 93.19 328 PRO A O 1
ATOM 2428 N N . GLY A 1 329 ? 22.402 -17.924 -23.064 1.00 91.38 329 GLY A N 1
ATOM 2429 C CA . GLY A 1 329 ? 23.823 -18.049 -23.424 1.00 91.38 329 GLY A CA 1
ATOM 2430 C C . GLY A 1 329 ? 24.345 -16.980 -24.396 1.00 91.38 329 GLY A C 1
ATOM 2431 O O . GLY A 1 329 ? 25.558 -16.810 -24.490 1.00 91.38 329 GLY A O 1
ATOM 2432 N N . HIS A 1 330 ? 23.469 -16.190 -25.029 1.00 94.62 330 HIS A N 1
ATOM 2433 C CA . HIS A 1 330 ? 23.834 -15.095 -25.944 1.00 94.62 330 HIS A CA 1
ATOM 2434 C C . HIS A 1 330 ? 23.618 -13.692 -25.358 1.00 94.62 330 HIS A C 1
ATOM 2436 O O . HIS A 1 330 ? 23.657 -12.699 -26.077 1.00 94.62 330 HIS A O 1
ATOM 2442 N N . ALA A 1 331 ? 23.455 -13.572 -24.034 1.00 93.00 331 ALA A N 1
ATOM 2443 C CA . ALA A 1 331 ? 23.331 -12.274 -23.357 1.00 93.00 331 ALA A CA 1
ATOM 2444 C C . ALA A 1 331 ? 24.539 -11.349 -23.597 1.00 93.00 331 ALA A C 1
ATOM 2446 O O . ALA A 1 331 ? 24.404 -10.130 -23.538 1.00 93.00 331 ALA A O 1
ATOM 2447 N N . TRP A 1 332 ? 25.706 -11.924 -23.909 1.00 93.56 332 TRP A N 1
ATOM 2448 C CA . TRP A 1 332 ? 26.899 -11.172 -24.285 1.00 93.56 332 TRP A CA 1
ATOM 2449 C C . TRP A 1 332 ? 26.714 -10.364 -25.573 1.00 93.56 332 TRP A C 1
ATOM 2451 O O . TRP A 1 332 ? 27.436 -9.396 -25.738 1.00 93.56 332 TRP A O 1
ATOM 2461 N N . ALA A 1 333 ? 25.767 -10.714 -26.451 1.00 94.38 333 ALA A N 1
ATOM 2462 C CA . ALA A 1 333 ? 25.520 -10.022 -27.717 1.00 94.38 333 ALA A CA 1
ATOM 2463 C C . ALA A 1 333 ? 24.645 -8.756 -27.571 1.00 94.38 333 ALA A C 1
ATOM 2465 O O . ALA A 1 333 ? 24.356 -8.100 -28.575 1.00 94.38 333 ALA A O 1
ATOM 2466 N N . LEU A 1 334 ? 24.212 -8.414 -26.348 1.00 95.12 334 LEU A N 1
ATOM 2467 C CA . LEU A 1 334 ? 23.405 -7.229 -26.025 1.00 95.12 334 LEU A CA 1
ATOM 2468 C C . LEU A 1 334 ? 24.249 -6.048 -25.513 1.00 95.12 334 LEU A C 1
ATOM 2470 O O . LEU A 1 334 ? 25.445 -6.169 -25.245 1.00 95.12 334 LEU A O 1
ATOM 2474 N N . GLY A 1 335 ? 23.604 -4.898 -25.310 1.00 90.50 335 GLY A N 1
ATOM 2475 C CA . GLY A 1 335 ? 24.193 -3.762 -24.610 1.00 90.50 335 GLY A CA 1
ATOM 2476 C 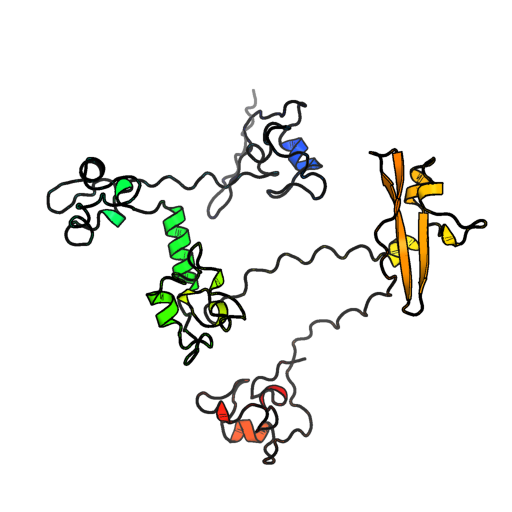C . GLY A 1 335 ? 25.017 -2.822 -25.489 1.00 90.50 335 GLY A C 1
ATOM 2477 O O . GLY A 1 335 ? 25.091 -2.945 -26.715 1.00 90.50 335 GLY A O 1
ATOM 2478 N N . GLN A 1 336 ? 25.653 -1.841 -24.841 1.00 93.31 336 GLN A N 1
ATOM 2479 C CA . GLN A 1 336 ? 26.342 -0.733 -25.512 1.00 93.31 336 GLN A CA 1
ATOM 2480 C C . GLN A 1 336 ? 27.403 -1.178 -26.516 1.00 93.31 336 GLN A C 1
ATOM 2482 O O . GLN A 1 336 ? 27.517 -0.583 -27.587 1.00 93.31 336 GLN A O 1
ATOM 2487 N N . HIS A 1 337 ? 28.168 -2.218 -26.175 1.00 90.44 337 HIS A N 1
ATOM 2488 C CA . HIS A 1 337 ? 29.242 -2.732 -27.025 1.00 90.44 337 HIS A CA 1
ATOM 2489 C C . HIS A 1 337 ? 28.726 -3.165 -28.405 1.00 90.44 337 HIS A C 1
ATOM 2491 O O . HIS A 1 337 ? 29.418 -3.027 -29.410 1.00 90.44 337 HIS A O 1
ATOM 2497 N N . PHE A 1 338 ? 27.465 -3.589 -28.451 1.00 95.06 338 PHE A N 1
ATOM 2498 C CA . PHE A 1 338 ? 26.771 -4.044 -29.642 1.00 95.06 338 PHE A CA 1
ATOM 2499 C C . PHE A 1 338 ? 25.712 -3.051 -30.135 1.00 95.06 338 PHE A C 1
ATOM 2501 O O . PHE A 1 338 ? 24.841 -3.400 -30.923 1.00 95.06 338 PHE A O 1
ATOM 2508 N N . GLY A 1 339 ? 25.775 -1.790 -29.700 1.00 93.12 339 GLY A N 1
ATOM 2509 C CA . GLY A 1 339 ? 24.856 -0.754 -30.171 1.00 93.12 339 GLY A CA 1
ATOM 2510 C C . GLY A 1 339 ? 23.408 -0.931 -29.702 1.00 93.12 339 GLY A C 1
ATOM 2511 O O . GLY A 1 339 ? 22.507 -0.394 -30.347 1.00 93.12 339 GLY A O 1
ATOM 2512 N N . TRP A 1 340 ? 23.190 -1.639 -28.589 1.00 96.25 340 TRP A N 1
ATOM 2513 C CA . TRP A 1 340 ? 21.883 -1.838 -27.946 1.00 96.25 340 TRP A CA 1
ATOM 2514 C C . TRP A 1 340 ? 20.834 -2.533 -28.840 1.00 96.25 340 TRP A C 1
ATOM 2516 O O . TRP A 1 340 ? 19.784 -1.943 -29.124 1.00 96.25 340 TRP A O 1
ATOM 2526 N N . PRO A 1 341 ? 21.072 -3.770 -29.311 1.00 95.75 341 PRO A N 1
ATOM 2527 C CA . PRO A 1 341 ? 20.089 -4.523 -30.099 1.00 95.75 341 PRO A CA 1
ATOM 2528 C C . PRO A 1 341 ? 18.748 -4.700 -29.373 1.00 95.75 341 PRO A C 1
ATOM 2530 O O . PRO A 1 341 ? 17.702 -4.641 -30.006 1.00 95.75 341 PRO A O 1
ATOM 2533 N N . GLU A 1 342 ? 18.730 -4.816 -28.047 1.00 93.88 342 GLU A N 1
ATOM 2534 C CA . GLU A 1 342 ? 17.516 -4.899 -27.224 1.00 93.88 342 GLU A CA 1
ATOM 2535 C C . GLU A 1 342 ? 16.659 -3.620 -27.238 1.00 93.88 342 GLU A C 1
ATOM 2537 O O . GLU A 1 342 ? 15.491 -3.656 -26.870 1.00 93.88 342 GLU A O 1
ATOM 2542 N N . LEU A 1 343 ? 17.208 -2.486 -27.684 1.00 93.94 343 LEU A N 1
ATOM 2543 C CA . LEU A 1 343 ? 16.468 -1.230 -27.864 1.00 93.94 343 LEU A CA 1
ATOM 2544 C C . LEU A 1 343 ? 16.133 -0.950 -29.333 1.00 93.94 343 LEU A C 1
ATOM 2546 O O . LEU A 1 343 ? 15.323 -0.070 -29.631 1.00 93.94 343 LEU A O 1
ATOM 2550 N N . ASN A 1 344 ? 16.749 -1.686 -30.259 1.00 94.81 344 ASN A N 1
ATOM 2551 C CA . ASN A 1 344 ? 16.653 -1.432 -31.693 1.00 94.81 344 ASN A CA 1
ATOM 2552 C C . ASN A 1 344 ? 15.940 -2.539 -32.466 1.00 94.81 344 ASN A C 1
ATOM 2554 O O . ASN A 1 344 ? 15.295 -2.236 -33.468 1.00 94.81 344 ASN A O 1
ATOM 2558 N N . CYS A 1 345 ? 15.965 -3.767 -31.958 1.00 95.69 345 CYS A N 1
ATOM 2559 C CA . CYS A 1 345 ? 15.458 -4.956 -32.619 1.00 95.69 345 CYS A CA 1
ATOM 2560 C C . CYS A 1 345 ? 14.338 -5.605 -31.814 1.00 95.69 345 CYS A C 1
ATOM 2562 O O . CYS A 1 345 ? 14.502 -6.002 -30.659 1.00 95.69 345 CYS A O 1
ATOM 2564 N N . CYS A 1 346 ? 13.193 -5.777 -32.458 1.00 95.06 346 CYS A N 1
ATOM 2565 C CA . CYS A 1 346 ? 12.033 -6.446 -31.897 1.00 95.06 346 CYS A CA 1
ATOM 2566 C C . CYS A 1 346 ? 12.327 -7.883 -31.535 1.00 95.06 346 CYS A C 1
ATOM 2568 O O . CYS A 1 346 ? 11.897 -8.325 -30.479 1.00 95.06 346 CYS A O 1
ATOM 2570 N N . VAL A 1 347 ? 13.108 -8.582 -32.361 1.00 94.44 347 VAL A N 1
ATOM 2571 C CA . VAL A 1 347 ? 13.506 -9.966 -32.092 1.00 94.44 347 VAL A CA 1
ATOM 2572 C C . VAL A 1 347 ? 14.312 -10.102 -30.793 1.00 94.44 347 VAL A C 1
ATOM 2574 O O . VAL A 1 347 ? 14.238 -11.146 -30.155 1.00 94.44 347 VAL A O 1
ATOM 2577 N N . CYS A 1 348 ? 14.996 -9.036 -30.359 1.00 94.25 348 CYS A N 1
ATOM 2578 C CA . CYS A 1 348 ? 15.779 -8.969 -29.121 1.00 94.25 348 CYS A CA 1
ATOM 2579 C C . CYS A 1 348 ? 15.017 -8.357 -27.932 1.00 94.25 348 CYS A C 1
ATOM 2581 O O . CYS A 1 348 ? 15.616 -8.125 -26.885 1.00 94.25 348 CYS A O 1
ATOM 2583 N N . GLY A 1 349 ? 13.714 -8.090 -28.073 1.00 90.12 349 GLY A N 1
ATOM 2584 C CA . GLY A 1 349 ? 12.872 -7.614 -26.972 1.00 90.12 349 GLY A CA 1
ATOM 2585 C C . GLY A 1 349 ? 12.693 -6.103 -26.886 1.00 90.12 349 GLY A C 1
ATOM 2586 O O . GLY A 1 349 ? 12.284 -5.607 -25.834 1.00 90.12 349 GLY A O 1
ATOM 2587 N N . LYS A 1 350 ? 12.933 -5.370 -27.984 1.00 92.06 350 LYS A N 1
ATOM 2588 C CA . LYS A 1 350 ? 12.577 -3.949 -28.058 1.00 92.06 350 LYS A CA 1
ATOM 2589 C C . LYS A 1 350 ? 11.105 -3.752 -27.669 1.00 92.06 350 LYS A C 1
ATOM 2591 O O . LYS A 1 350 ? 10.226 -4.371 -28.277 1.00 92.06 350 LYS A O 1
ATOM 2596 N N . PRO A 1 351 ? 10.802 -2.886 -26.686 1.00 78.88 351 PRO A N 1
ATOM 2597 C CA . PRO A 1 351 ? 9.423 -2.597 -26.330 1.00 78.88 351 PRO A CA 1
ATOM 2598 C C . PRO A 1 351 ? 8.724 -1.920 -27.516 1.00 78.88 351 PRO A C 1
ATOM 2600 O O . PRO A 1 351 ? 9.252 -0.989 -28.126 1.00 78.88 351 PRO A O 1
ATOM 2603 N N . GLY A 1 352 ? 7.528 -2.397 -27.870 1.00 76.62 352 GLY A N 1
ATOM 2604 C CA . GLY A 1 352 ? 6.694 -1.704 -28.849 1.00 76.62 352 GLY A CA 1
ATOM 2605 C C . GLY A 1 352 ? 6.331 -0.311 -28.330 1.00 76.62 352 GLY A C 1
ATOM 2606 O O . GLY A 1 352 ? 6.119 -0.149 -27.127 1.00 76.62 352 GLY A O 1
ATOM 2607 N N . HIS A 1 353 ? 6.235 0.675 -29.224 1.00 57.59 353 HIS A N 1
ATOM 2608 C CA . HIS A 1 353 ? 5.808 2.039 -28.904 1.00 57.59 353 HIS A CA 1
ATOM 2609 C C . HIS A 1 353 ? 4.433 2.347 -29.475 1.00 57.59 353 HIS A C 1
ATOM 2611 O O . HIS A 1 353 ? 4.154 1.926 -30.618 1.00 57.59 353 HIS A O 1
#

Mean predicted aligned error: 22.2 Å